Protein AF-A0A9P6XIC7-F1 (afdb_monomer)

Mean predicted aligned error: 10.9 Å

pLDDT: mean 80.86, std 18.89, range [39.62, 98.44]

Radius of gyration: 22.5 Å; Cα contacts (8 Å, |Δi|>4): 134; chains: 1; bounding box: 51×40×60 Å

Sequence (205 aa):
MSCIKRLPAALAFLSAALDQGLETLLAWLGTNGFNDQHSKEEKKAILFIRLVLTDFYANCMKPPLVNTVNERTPFVEYLIPVFKYYSAVYQDINFQWCEKGLKGNSCLKYFNLEEKGKKRLADGIGYVVADNTEHKNHWGFVYAREARIPRTWDTRFRWLKVFDLMLCTKDKLEEQQVLAKVLEKEENGWIEVPPGESIDDMLNS

Structure (mmCIF, N/CA/C/O backbone):
data_AF-A0A9P6XIC7-F1
#
_entry.id   AF-A0A9P6XIC7-F1
#
loop_
_atom_site.group_PDB
_atom_site.id
_atom_site.type_symbol
_atom_site.label_atom_id
_atom_site.label_alt_id
_atom_site.label_comp_id
_atom_site.label_asym_id
_atom_site.label_entity_id
_atom_site.label_seq_id
_atom_site.pdbx_PDB_ins_code
_atom_site.Cartn_x
_atom_site.Cartn_y
_atom_site.Cartn_z
_atom_site.occupancy
_atom_site.B_iso_or_equiv
_atom_site.auth_seq_id
_atom_site.auth_comp_id
_atom_site.auth_asym_id
_atom_site.auth_atom_id
_atom_site.pdbx_PDB_model_num
ATOM 1 N N . MET A 1 1 ? -8.427 -13.476 6.940 1.00 60.84 1 MET A N 1
ATOM 2 C CA . MET A 1 1 ? -9.175 -13.040 5.738 1.00 60.84 1 MET A CA 1
ATOM 3 C C . MET A 1 1 ? -8.281 -12.131 4.890 1.00 60.84 1 MET A C 1
ATOM 5 O O . MET A 1 1 ? -7.397 -11.501 5.462 1.00 60.84 1 MET A O 1
ATOM 9 N N . SER A 1 2 ? -8.423 -12.119 3.561 1.00 85.12 2 SER A N 1
ATOM 10 C CA . SER A 1 2 ? -7.700 -11.181 2.678 1.00 85.12 2 SER A CA 1
ATOM 11 C C . SER A 1 2 ? -8.553 -9.924 2.515 1.00 85.12 2 SER A C 1
ATOM 13 O O . SER A 1 2 ? -9.707 -10.022 2.104 1.00 85.12 2 SER A O 1
ATOM 15 N N . CYS A 1 3 ? -8.004 -8.778 2.902 1.00 92.50 3 CYS A N 1
ATOM 16 C CA . CYS A 1 3 ? -8.706 -7.503 2.998 1.00 92.50 3 CYS A CA 1
ATOM 17 C C . CYS A 1 3 ? -8.904 -6.860 1.622 1.00 92.50 3 CYS A C 1
ATOM 19 O O . CYS A 1 3 ? -9.970 -6.301 1.368 1.00 92.50 3 CYS A O 1
ATOM 21 N N . ILE A 1 4 ? -7.960 -7.052 0.688 1.00 93.69 4 ILE A N 1
ATOM 22 C CA . ILE A 1 4 ? -8.098 -6.558 -0.691 1.00 93.69 4 ILE A CA 1
ATOM 23 C C . ILE A 1 4 ? -9.248 -7.238 -1.445 1.00 93.69 4 ILE A C 1
ATOM 25 O O . ILE A 1 4 ? -9.861 -6.630 -2.310 1.00 93.69 4 ILE A O 1
ATOM 29 N N . LYS A 1 5 ? -9.612 -8.480 -1.091 1.00 94.31 5 LYS A N 1
ATOM 30 C CA . LYS A 1 5 ? -10.733 -9.194 -1.731 1.00 94.31 5 LYS A CA 1
ATOM 31 C C . LYS A 1 5 ? -12.103 -8.571 -1.459 1.00 94.31 5 LYS A C 1
ATOM 33 O O . LYS A 1 5 ? -13.034 -8.846 -2.206 1.00 94.31 5 LYS A O 1
ATOM 38 N N . ARG A 1 6 ? -12.240 -7.756 -0.410 1.00 94.88 6 ARG A N 1
ATOM 39 C CA . ARG A 1 6 ? -13.473 -6.989 -0.155 1.00 94.88 6 ARG A CA 1
ATOM 40 C C . ARG A 1 6 ? -13.568 -5.730 -1.019 1.00 94.88 6 ARG A C 1
ATOM 42 O O . ARG A 1 6 ? -14.620 -5.105 -1.039 1.00 94.88 6 ARG A O 1
ATOM 49 N N . LEU A 1 7 ? -12.482 -5.379 -1.708 1.00 96.31 7 LEU A N 1
ATOM 50 C CA . LEU A 1 7 ? -12.385 -4.275 -2.655 1.00 96.31 7 LEU A CA 1
ATOM 51 C C . LEU A 1 7 ? -12.166 -4.851 -4.067 1.00 96.31 7 LEU A C 1
ATOM 53 O O . LEU A 1 7 ? -11.045 -4.819 -4.587 1.00 96.31 7 LEU A O 1
ATOM 57 N N . PRO A 1 8 ? -13.192 -5.493 -4.664 1.00 96.19 8 PRO A N 1
ATOM 58 C CA . PRO A 1 8 ? -13.055 -6.184 -5.942 1.00 96.19 8 PRO A CA 1
ATOM 59 C C . PRO A 1 8 ? -12.572 -5.282 -7.081 1.00 96.19 8 PRO A C 1
ATOM 61 O O . PRO A 1 8 ? -11.834 -5.763 -7.941 1.00 96.19 8 PRO A O 1
ATOM 64 N N . ALA A 1 9 ? -12.931 -3.995 -7.096 1.00 96.88 9 ALA A N 1
ATOM 65 C CA . ALA A 1 9 ? -12.487 -3.098 -8.160 1.00 96.88 9 ALA A CA 1
ATOM 66 C C . ALA A 1 9 ? -10.997 -2.749 -8.017 1.00 96.88 9 ALA A C 1
ATOM 68 O O . ALA A 1 9 ? -10.256 -2.791 -9.000 1.00 96.88 9 ALA A O 1
ATOM 69 N N . ALA A 1 10 ? -10.528 -2.481 -6.797 1.00 97.56 10 ALA A N 1
ATOM 70 C CA . ALA A 1 10 ? -9.117 -2.260 -6.501 1.00 97.56 10 ALA A CA 1
ATOM 71 C C . ALA A 1 10 ? -8.269 -3.511 -6.756 1.00 97.56 10 ALA A C 1
ATOM 73 O O . ALA A 1 10 ? -7.172 -3.407 -7.308 1.00 97.56 10 ALA A O 1
ATOM 74 N N . LEU A 1 11 ? -8.780 -4.697 -6.408 1.00 97.75 11 LEU A N 1
ATOM 75 C CA . LEU A 1 11 ? -8.125 -5.965 -6.717 1.00 97.75 11 LEU A CA 1
ATOM 76 C C . LEU A 1 11 ? -8.007 -6.174 -8.231 1.00 97.75 11 LEU A C 1
ATOM 78 O O . LEU A 1 11 ? -6.919 -6.477 -8.715 1.00 97.75 11 LEU A O 1
ATOM 82 N N . ALA A 1 12 ? -9.095 -5.972 -8.978 1.00 97.44 12 ALA A N 1
ATOM 83 C CA . ALA A 1 12 ? -9.088 -6.095 -10.433 1.00 97.44 12 ALA A CA 1
ATOM 84 C C . ALA A 1 12 ? -8.116 -5.097 -11.081 1.00 97.44 12 ALA A C 1
ATOM 86 O O . ALA A 1 12 ? -7.340 -5.475 -11.957 1.00 97.44 12 ALA A O 1
ATOM 87 N N . PHE A 1 13 ? -8.105 -3.847 -10.607 1.00 98.12 13 PHE A N 1
ATOM 88 C CA . PHE A 1 13 ? -7.165 -2.825 -11.061 1.00 98.12 13 PHE A CA 1
ATOM 89 C C . PHE A 1 13 ? -5.709 -3.228 -10.801 1.00 98.12 13 PHE A C 1
ATOM 91 O O . PHE A 1 13 ? -4.884 -3.143 -11.707 1.00 98.12 13 PHE A O 1
ATOM 98 N N . LEU A 1 14 ? -5.392 -3.702 -9.591 1.00 98.38 14 LEU A N 1
ATOM 99 C CA . LEU A 1 14 ? -4.049 -4.161 -9.241 1.00 98.38 14 LEU A CA 1
ATOM 100 C C . LEU A 1 14 ? -3.608 -5.338 -10.108 1.00 98.38 14 LEU A C 1
ATOM 102 O O . LEU A 1 14 ? -2.505 -5.311 -10.644 1.00 98.38 14 LEU A O 1
ATOM 106 N N . SER A 1 15 ? -4.451 -6.361 -10.248 1.00 98.06 15 SER A N 1
ATOM 107 C CA . SER A 1 15 ? -4.152 -7.522 -11.086 1.00 98.06 15 SER A CA 1
ATOM 108 C C . SER A 1 15 ? -3.875 -7.101 -12.528 1.00 98.06 15 SER A C 1
ATOM 110 O O . SER A 1 15 ? -2.808 -7.408 -13.051 1.00 98.06 15 SER A O 1
ATOM 112 N N . ALA A 1 16 ? -4.762 -6.297 -13.121 1.00 98.12 16 ALA A N 1
ATOM 113 C CA . ALA A 1 16 ? -4.594 -5.819 -14.488 1.00 98.12 16 ALA A CA 1
ATOM 114 C C . ALA A 1 16 ? -3.331 -4.959 -14.670 1.00 98.12 16 ALA A C 1
ATOM 116 O O . ALA A 1 16 ? -2.664 -5.079 -15.697 1.00 98.12 16 ALA A O 1
ATOM 117 N N . ALA A 1 17 ? -2.966 -4.140 -13.675 1.00 98.19 17 ALA A N 1
ATOM 118 C CA . ALA A 1 17 ? -1.725 -3.365 -13.686 1.00 98.19 17 ALA A CA 1
ATOM 119 C C . ALA A 1 17 ? -0.484 -4.269 -13.658 1.00 98.19 17 ALA A C 1
ATOM 121 O O . ALA A 1 17 ? 0.470 -4.047 -14.400 1.00 98.19 17 ALA A O 1
ATOM 122 N N . LEU A 1 18 ? -0.485 -5.295 -12.803 1.00 98.00 18 LEU A N 1
ATOM 123 C CA . LEU A 1 18 ? 0.636 -6.226 -12.660 1.00 98.00 18 LEU A CA 1
ATOM 124 C C . LEU A 1 18 ? 0.781 -7.169 -13.862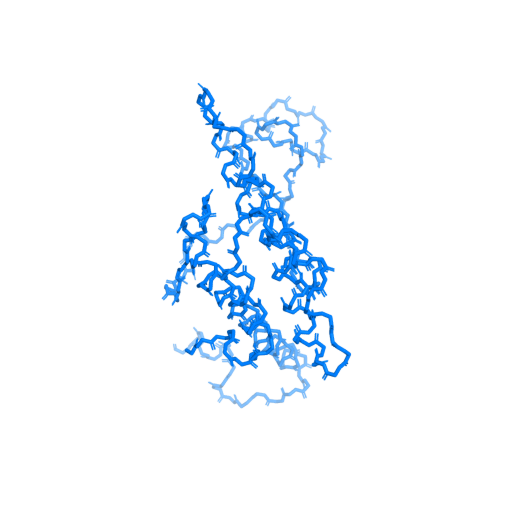 1.00 98.00 18 LEU A C 1
ATOM 126 O O . LEU A 1 18 ? 1.873 -7.689 -14.084 1.00 98.00 18 LEU A O 1
ATOM 130 N N . ASP A 1 19 ? -0.273 -7.364 -14.649 1.00 97.88 19 ASP A N 1
ATOM 131 C CA . ASP A 1 19 ? -0.225 -8.143 -15.890 1.00 97.88 19 ASP A CA 1
ATOM 132 C C . ASP A 1 19 ? 0.313 -7.349 -17.092 1.00 97.88 19 ASP A C 1
ATOM 134 O O . ASP A 1 19 ? 0.628 -7.942 -18.123 1.00 97.88 19 ASP A O 1
ATOM 138 N N . GLN A 1 20 ? 0.474 -6.025 -16.974 1.00 97.94 20 GLN A N 1
ATOM 139 C CA . GLN A 1 20 ? 1.090 -5.219 -18.032 1.00 97.94 20 GLN A CA 1
ATOM 140 C C . GLN A 1 20 ? 2.572 -5.570 -18.239 1.00 97.94 20 GLN A C 1
ATOM 142 O O . GLN A 1 20 ? 3.215 -6.201 -17.399 1.00 97.94 20 GLN A O 1
ATOM 147 N N . GLY A 1 21 ? 3.147 -5.116 -19.355 1.00 97.62 21 GLY A N 1
ATOM 148 C CA . GLY A 1 21 ? 4.600 -5.018 -19.509 1.00 97.62 21 GLY A CA 1
ATOM 149 C C . GLY A 1 21 ? 5.151 -3.789 -18.778 1.00 97.62 21 GLY A C 1
ATOM 150 O O . GLY A 1 21 ? 4.438 -2.793 -18.633 1.00 97.62 21 GLY A O 1
ATOM 151 N N . LEU A 1 22 ? 6.423 -3.833 -18.349 1.00 97.06 22 LEU A N 1
ATOM 152 C CA . LEU A 1 22 ? 7.070 -2.698 -17.672 1.00 97.06 22 LEU A CA 1
ATOM 153 C C . LEU A 1 22 ? 6.994 -1.429 -18.532 1.00 97.06 22 LEU A C 1
ATOM 155 O O . LEU A 1 22 ? 6.586 -0.387 -18.036 1.00 97.06 22 LEU A O 1
ATOM 159 N N . GLU A 1 23 ? 7.297 -1.541 -19.827 1.00 96.62 23 GLU A N 1
ATOM 160 C CA . GLU A 1 23 ? 7.319 -0.424 -20.785 1.00 96.62 23 GLU A CA 1
ATOM 161 C C . GLU A 1 23 ? 5.963 0.285 -20.925 1.00 96.62 23 GLU A C 1
ATOM 163 O O . GLU A 1 23 ? 5.896 1.498 -21.106 1.00 96.62 23 GLU A O 1
ATOM 168 N N . THR A 1 24 ? 4.867 -0.464 -20.804 1.00 97.19 24 THR A N 1
ATOM 169 C CA . THR A 1 24 ? 3.497 0.046 -20.965 1.00 97.19 24 THR A CA 1
ATOM 170 C C . THR A 1 24 ? 2.846 0.463 -19.650 1.00 97.19 24 THR A C 1
ATOM 172 O O . THR A 1 24 ? 1.819 1.143 -19.657 1.00 97.19 24 THR A O 1
ATOM 175 N N . LEU A 1 25 ? 3.420 0.057 -18.512 1.00 97.81 25 LEU A N 1
ATOM 176 C CA . LEU A 1 25 ? 2.787 0.174 -17.201 1.00 97.81 25 LEU A CA 1
ATOM 177 C C . LEU A 1 25 ? 2.417 1.614 -16.854 1.00 97.81 25 LEU A C 1
ATOM 179 O O . LEU A 1 25 ? 1.293 1.867 -16.427 1.00 97.81 25 LEU A O 1
ATOM 183 N N . LEU A 1 26 ? 3.347 2.558 -17.020 1.00 97.44 26 LEU A N 1
ATOM 184 C CA . LEU A 1 26 ? 3.123 3.941 -16.599 1.00 97.44 26 LEU A CA 1
ATOM 185 C C . LEU A 1 26 ? 1.946 4.577 -17.355 1.00 97.44 26 LEU A C 1
ATOM 187 O O . LEU A 1 26 ? 1.074 5.196 -16.743 1.00 97.44 26 LEU A O 1
ATOM 191 N N . ALA A 1 27 ? 1.890 4.375 -18.674 1.00 97.19 27 ALA A N 1
ATOM 192 C CA . ALA A 1 27 ? 0.788 4.854 -19.504 1.00 97.19 27 ALA A CA 1
ATOM 193 C C . ALA A 1 27 ? -0.542 4.186 -19.118 1.00 97.19 27 ALA A C 1
ATOM 195 O O . ALA A 1 27 ? -1.579 4.851 -19.027 1.00 97.19 27 ALA A O 1
ATOM 196 N N . TRP A 1 28 ? -0.509 2.882 -18.828 1.00 97.88 28 TRP A N 1
ATOM 197 C CA . TRP A 1 28 ? -1.684 2.132 -18.393 1.00 97.88 28 TRP A CA 1
ATOM 198 C C . TRP A 1 28 ? -2.228 2.649 -17.052 1.00 97.88 28 TRP A C 1
ATOM 200 O O . TRP A 1 28 ? -3.426 2.915 -16.933 1.00 97.88 28 TRP A O 1
ATOM 210 N N . LEU A 1 29 ? -1.357 2.879 -16.063 1.00 97.50 29 LEU A N 1
ATOM 211 C CA . LEU A 1 29 ? -1.728 3.413 -14.746 1.00 97.50 29 LEU A CA 1
ATOM 212 C C . LEU A 1 29 ? -2.408 4.784 -14.841 1.00 97.50 29 LEU A C 1
ATOM 214 O O . LEU A 1 29 ? -3.336 5.059 -14.077 1.00 97.50 29 LEU A O 1
ATOM 218 N N . GLY A 1 30 ? -1.956 5.632 -15.769 1.00 95.00 30 GLY A N 1
ATOM 219 C CA . GLY A 1 30 ? -2.503 6.972 -15.988 1.00 95.00 30 GLY A CA 1
ATOM 220 C C . GLY A 1 30 ? -3.882 6.999 -16.655 1.00 95.00 30 GLY A C 1
ATOM 221 O O . GLY A 1 30 ? -4.585 7.998 -16.536 1.00 95.00 30 GLY A O 1
ATOM 222 N N . THR A 1 31 ? -4.287 5.920 -17.327 1.00 94.94 31 THR A N 1
ATOM 223 C CA . THR A 1 31 ? -5.510 5.880 -18.152 1.00 94.94 31 THR A CA 1
ATOM 224 C C . THR A 1 31 ? -6.589 4.935 -17.620 1.00 94.94 31 THR A C 1
ATOM 226 O O . THR A 1 31 ? -7.756 5.088 -17.967 1.00 94.94 31 THR A O 1
ATOM 229 N N . ASN A 1 32 ? -6.238 3.992 -16.743 1.00 95.06 32 ASN A N 1
ATOM 230 C CA . ASN A 1 32 ? -7.154 2.971 -16.226 1.00 95.06 32 ASN A CA 1
ATOM 231 C C . ASN A 1 32 ? -7.518 3.210 -14.757 1.00 95.06 32 ASN A C 1
ATOM 233 O O . ASN A 1 32 ? -6.793 3.885 -14.033 1.00 95.06 32 ASN A O 1
ATOM 237 N N . GLY A 1 33 ? -8.624 2.621 -14.288 1.00 86.62 33 GLY A N 1
ATOM 238 C CA . GLY A 1 33 ? -9.035 2.624 -12.873 1.00 86.62 33 GLY A CA 1
ATOM 239 C C . GLY A 1 33 ? -9.850 3.840 -12.414 1.00 86.62 33 GLY A C 1
ATOM 240 O O . GLY A 1 33 ? -10.275 3.891 -11.263 1.00 86.62 33 GLY A O 1
ATOM 241 N N . PHE A 1 34 ? -10.095 4.822 -13.284 1.00 83.44 34 PHE A N 1
ATOM 242 C CA . PHE A 1 34 ? -11.025 5.918 -13.002 1.00 83.44 34 PHE A CA 1
ATOM 243 C C . PHE A 1 34 ? -12.447 5.503 -13.383 1.00 83.44 34 PHE A C 1
ATOM 245 O O . PHE A 1 34 ? -12.744 5.295 -14.555 1.00 83.44 34 PHE A O 1
ATOM 252 N N . ASN A 1 35 ? -13.315 5.355 -12.387 1.00 89.75 35 ASN A N 1
ATOM 253 C CA . ASN A 1 35 ? -14.718 5.020 -12.588 1.00 89.75 35 ASN A CA 1
ATOM 254 C C . ASN A 1 35 ? -15.547 5.652 -11.462 1.00 89.75 35 ASN A C 1
ATOM 256 O O . ASN A 1 35 ? -15.262 5.447 -10.278 1.00 89.75 35 ASN A O 1
ATOM 260 N N . ASP A 1 36 ? -16.566 6.428 -11.831 1.00 87.62 36 ASP A N 1
ATOM 261 C CA . ASP A 1 36 ? -17.358 7.189 -10.867 1.00 87.62 36 ASP A CA 1
ATOM 262 C C . ASP A 1 36 ? -18.367 6.356 -10.081 1.00 87.62 36 ASP A C 1
ATOM 264 O O . ASP A 1 36 ? -18.757 6.769 -8.987 1.00 87.62 36 ASP A O 1
ATOM 268 N N . GLN A 1 37 ? -18.716 5.173 -10.579 1.00 92.75 37 GLN A N 1
ATOM 269 C CA . GLN A 1 37 ? -19.618 4.228 -9.929 1.00 92.75 37 GLN A CA 1
ATOM 270 C C . GLN A 1 37 ? -18.938 3.438 -8.798 1.00 92.75 37 GLN A C 1
ATOM 272 O O . GLN A 1 37 ? -19.627 2.828 -7.983 1.00 92.75 37 GLN A O 1
ATOM 277 N N . HIS A 1 38 ? -17.604 3.448 -8.706 1.00 93.62 38 HIS A N 1
ATOM 278 C CA . HIS A 1 38 ? -16.889 2.815 -7.596 1.00 93.62 38 HIS A CA 1
ATOM 279 C C . HIS A 1 38 ? -17.197 3.492 -6.250 1.00 93.62 38 HIS A C 1
ATOM 281 O O . HIS A 1 38 ? -17.371 4.712 -6.164 1.00 93.62 38 HIS A O 1
ATOM 287 N N . SER A 1 39 ? -17.202 2.703 -5.170 1.00 95.94 39 SER A N 1
ATOM 288 C CA . SER A 1 39 ? -17.351 3.237 -3.812 1.00 95.94 39 SER A CA 1
ATOM 289 C C . SER A 1 39 ? -16.198 4.190 -3.461 1.00 95.94 39 SER A C 1
ATOM 291 O O . SER A 1 39 ? -15.122 4.154 -4.063 1.00 95.94 39 SER A O 1
ATOM 293 N N . LYS A 1 40 ? -16.395 5.050 -2.455 1.00 94.94 40 LYS A N 1
ATOM 294 C CA . LYS A 1 40 ? -15.336 5.956 -1.977 1.00 94.94 40 LYS A CA 1
ATOM 295 C C . LYS A 1 40 ? -14.077 5.191 -1.551 1.00 94.94 40 LYS A C 1
ATOM 297 O O . LYS A 1 40 ? -12.972 5.648 -1.831 1.00 94.94 40 LYS A O 1
ATOM 302 N N . GLU A 1 41 ? -14.256 4.039 -0.910 1.00 95.38 41 GLU A N 1
ATOM 303 C CA . GLU A 1 41 ? -13.151 3.196 -0.452 1.00 95.38 41 GLU A CA 1
ATOM 304 C C . GLU A 1 41 ? -12.412 2.541 -1.623 1.00 95.38 41 GLU A C 1
ATOM 306 O O . GLU A 1 41 ? -11.187 2.579 -1.679 1.00 95.38 41 GLU A O 1
ATOM 311 N N . GLU A 1 42 ? -13.142 2.055 -2.629 1.00 97.00 42 GLU A N 1
ATOM 312 C CA . GLU A 1 42 ? -12.554 1.527 -3.866 1.00 97.00 42 GLU A CA 1
ATOM 313 C C . GLU A 1 42 ? -11.738 2.593 -4.603 1.00 97.00 42 GLU A C 1
ATOM 315 O O . GLU A 1 42 ? -10.598 2.355 -5.001 1.00 97.00 42 GLU A O 1
ATOM 320 N N . LYS A 1 43 ? -12.283 3.810 -4.732 1.00 96.94 43 LYS A N 1
ATOM 321 C CA . LYS A 1 43 ? -11.575 4.943 -5.346 1.00 96.94 43 LYS A CA 1
ATOM 322 C C . LYS A 1 43 ? -10.281 5.271 -4.597 1.00 96.94 43 LYS A C 1
ATOM 324 O O . LYS A 1 43 ? -9.253 5.498 -5.238 1.00 96.94 43 LYS A O 1
ATOM 329 N N . LYS A 1 44 ? -10.309 5.268 -3.259 1.00 96.69 44 LYS A N 1
ATOM 330 C CA . LYS A 1 44 ? -9.113 5.463 -2.426 1.00 96.69 44 LYS A CA 1
ATOM 331 C C . LYS A 1 44 ? -8.100 4.338 -2.634 1.00 96.69 44 LYS A C 1
ATOM 333 O O . LYS A 1 44 ? -6.947 4.623 -2.945 1.00 96.69 44 LYS A O 1
ATOM 338 N N . ALA A 1 45 ? -8.514 3.079 -2.545 1.00 97.50 45 ALA A N 1
ATOM 339 C CA . ALA A 1 45 ? -7.617 1.943 -2.728 1.00 97.50 45 ALA A CA 1
ATOM 340 C C . ALA A 1 45 ? -6.969 1.927 -4.121 1.00 97.50 45 ALA A C 1
ATOM 342 O O . ALA A 1 45 ? -5.756 1.748 -4.224 1.00 97.50 45 ALA A O 1
ATOM 343 N N . ILE A 1 46 ? -7.730 2.208 -5.183 1.00 98.00 46 ILE A N 1
ATOM 344 C CA . ILE A 1 46 ? -7.200 2.338 -6.549 1.00 98.00 46 ILE A CA 1
ATOM 345 C C . ILE A 1 46 ? -6.178 3.476 -6.639 1.00 98.00 46 ILE A C 1
ATOM 347 O O . ILE A 1 46 ? -5.103 3.290 -7.212 1.00 98.00 46 ILE A O 1
ATOM 351 N N . LEU A 1 47 ? -6.473 4.645 -6.060 1.00 97.81 47 LEU A N 1
ATOM 352 C CA . LEU A 1 47 ? -5.543 5.775 -6.054 1.00 97.81 47 LEU A CA 1
ATOM 353 C C . LEU A 1 47 ? -4.248 5.434 -5.305 1.00 97.81 47 LEU A C 1
ATOM 355 O O . LEU A 1 47 ? -3.160 5.713 -5.806 1.00 97.81 47 LEU A O 1
ATOM 359 N N . PHE A 1 48 ? -4.357 4.790 -4.142 1.00 98.06 48 PHE A N 1
ATOM 360 C CA . PHE A 1 48 ? -3.210 4.327 -3.368 1.00 98.06 48 PHE A CA 1
ATOM 361 C C . PHE A 1 48 ? -2.340 3.356 -4.175 1.00 98.06 48 PHE A C 1
ATOM 363 O O . PHE A 1 48 ? -1.131 3.566 -4.294 1.00 98.06 48 PHE A O 1
ATOM 370 N N . ILE A 1 49 ? -2.960 2.346 -4.794 1.00 98.44 49 ILE A N 1
ATOM 371 C CA . ILE A 1 49 ? -2.274 1.373 -5.649 1.00 98.44 49 ILE A CA 1
ATOM 372 C C . ILE A 1 49 ? -1.561 2.076 -6.804 1.00 98.44 49 ILE A C 1
ATOM 374 O O . ILE A 1 49 ? -0.376 1.836 -7.031 1.00 98.44 49 ILE A O 1
ATOM 378 N N . ARG A 1 50 ? -2.248 2.988 -7.498 1.00 98.19 50 ARG A N 1
ATOM 379 C CA . ARG A 1 50 ? -1.689 3.733 -8.631 1.00 98.19 50 ARG A CA 1
ATOM 380 C C . ARG A 1 50 ? -0.442 4.518 -8.240 1.00 98.19 50 ARG A C 1
ATOM 382 O O . ARG A 1 50 ? 0.561 4.448 -8.948 1.00 98.19 50 ARG A O 1
ATOM 389 N N . LEU A 1 51 ? -0.497 5.262 -7.137 1.00 98.19 51 LEU A N 1
ATOM 390 C CA . LEU A 1 51 ? 0.622 6.094 -6.692 1.00 98.19 51 LEU A CA 1
ATOM 391 C C . LEU A 1 51 ? 1.843 5.243 -6.324 1.00 98.19 51 LEU A C 1
ATOM 393 O O . LEU A 1 51 ? 2.946 5.524 -6.787 1.00 98.19 51 LEU A O 1
ATOM 397 N N . VAL A 1 52 ? 1.639 4.156 -5.574 1.00 98.44 52 VAL A N 1
ATOM 398 C CA . VAL A 1 52 ? 2.721 3.228 -5.209 1.00 98.44 52 VAL A CA 1
ATOM 399 C C . VAL A 1 52 ? 3.321 2.554 -6.442 1.00 98.44 52 VAL A C 1
ATOM 401 O O . VAL A 1 52 ? 4.541 2.489 -6.565 1.00 98.44 52 VAL A O 1
ATOM 404 N N . LEU A 1 53 ? 2.492 2.081 -7.380 1.00 98.38 53 LEU A N 1
ATOM 405 C CA . LEU A 1 53 ? 2.991 1.438 -8.599 1.00 98.38 53 LEU A CA 1
ATOM 406 C C . LEU A 1 53 ? 3.697 2.419 -9.544 1.00 98.38 53 LEU A C 1
ATOM 408 O O . LEU A 1 53 ? 4.610 2.014 -10.258 1.00 98.38 53 LEU A O 1
ATOM 412 N N . THR A 1 54 ? 3.326 3.700 -9.521 1.00 97.75 54 THR A N 1
ATOM 413 C CA . THR A 1 54 ? 4.022 4.754 -10.275 1.00 97.75 54 THR A CA 1
ATOM 414 C C . THR A 1 54 ? 5.440 4.975 -9.742 1.00 97.75 54 THR A C 1
ATOM 416 O O . THR A 1 54 ? 6.388 5.072 -10.518 1.00 97.75 54 THR A O 1
ATOM 419 N N . ASP A 1 55 ? 5.614 5.005 -8.420 1.00 97.56 55 ASP A N 1
ATOM 420 C CA . ASP A 1 55 ? 6.944 5.121 -7.810 1.00 97.56 55 ASP A CA 1
ATOM 421 C C . ASP A 1 55 ? 7.768 3.838 -8.021 1.00 97.56 55 ASP A C 1
ATOM 423 O O . ASP A 1 55 ? 8.929 3.881 -8.430 1.00 97.56 55 ASP A O 1
ATOM 427 N N . PHE A 1 56 ? 7.131 2.671 -7.884 1.00 97.50 56 PHE A N 1
ATOM 428 C CA . PHE A 1 56 ? 7.743 1.383 -8.209 1.00 97.50 56 PHE A CA 1
ATOM 429 C C . PHE A 1 56 ? 8.227 1.301 -9.665 1.00 97.50 56 PHE A C 1
ATOM 431 O O . PHE A 1 56 ? 9.329 0.805 -9.901 1.00 97.50 56 PHE A O 1
ATOM 438 N N . TYR A 1 57 ? 7.449 1.812 -10.626 1.00 97.69 57 TYR A N 1
ATOM 439 C CA . TYR A 1 57 ? 7.870 1.934 -12.023 1.00 97.69 57 TYR A CA 1
ATOM 440 C C . TYR A 1 57 ? 9.168 2.735 -12.132 1.00 97.69 57 TYR A C 1
ATOM 442 O O . TYR A 1 57 ? 10.136 2.257 -12.720 1.00 97.69 57 TYR A O 1
ATOM 450 N N . ALA A 1 58 ? 9.222 3.918 -11.510 1.00 96.06 58 ALA A N 1
ATOM 451 C CA . ALA A 1 58 ? 10.412 4.762 -11.541 1.00 96.06 58 ALA A CA 1
ATOM 452 C C . ALA A 1 58 ? 11.638 4.041 -10.959 1.00 96.06 58 ALA A C 1
ATOM 454 O O . ALA A 1 58 ? 12.722 4.123 -11.533 1.00 96.06 58 ALA A O 1
ATOM 455 N N . ASN A 1 59 ? 11.468 3.278 -9.874 1.00 94.62 59 ASN A N 1
ATOM 456 C CA . ASN A 1 59 ? 12.545 2.472 -9.299 1.00 94.62 59 ASN A CA 1
ATOM 457 C C . ASN A 1 59 ? 13.002 1.333 -10.224 1.00 94.62 59 ASN A C 1
ATOM 459 O O . ASN A 1 59 ? 14.196 1.063 -10.294 1.00 94.62 59 ASN A O 1
ATOM 463 N N . CYS A 1 60 ? 12.092 0.705 -10.974 1.00 95.00 60 CYS A N 1
ATOM 464 C CA . CYS A 1 60 ? 12.443 -0.333 -11.951 1.00 95.00 60 CYS A CA 1
ATOM 465 C C . CYS A 1 60 ? 13.203 0.213 -13.170 1.00 95.00 60 CYS A C 1
ATOM 467 O O . CYS A 1 60 ? 13.943 -0.535 -13.800 1.00 95.00 60 CYS A O 1
ATOM 469 N N . MET A 1 61 ? 13.022 1.495 -13.501 1.00 94.75 61 MET A N 1
ATOM 470 C CA . MET A 1 61 ? 13.698 2.155 -14.625 1.00 94.75 61 MET A CA 1
ATOM 471 C C . MET A 1 61 ? 15.087 2.697 -14.269 1.00 94.75 61 MET A C 1
ATOM 473 O O . MET A 1 61 ? 15.818 3.142 -15.156 1.00 94.75 61 MET A O 1
ATOM 477 N N . LYS A 1 62 ? 15.457 2.708 -12.983 1.00 90.81 62 LYS A N 1
ATOM 478 C CA . LYS A 1 62 ? 16.767 3.202 -12.552 1.00 90.81 62 LYS A CA 1
ATOM 479 C C . LYS A 1 62 ? 17.888 2.336 -13.134 1.00 90.81 62 LYS A C 1
ATOM 481 O O . LYS A 1 62 ? 17.748 1.115 -13.212 1.00 90.81 62 LYS A O 1
ATOM 486 N N . PRO A 1 63 ? 19.028 2.947 -13.497 1.00 86.38 63 PRO A N 1
ATOM 487 C CA . PRO A 1 63 ? 20.196 2.178 -13.888 1.00 86.38 63 PRO A CA 1
ATOM 488 C C . PRO A 1 63 ? 20.677 1.304 -12.715 1.00 86.38 63 PRO A C 1
ATOM 490 O O . PRO A 1 63 ? 20.498 1.684 -11.552 1.00 86.38 63 PRO A O 1
ATOM 493 N N . PRO A 1 64 ? 21.326 0.159 -12.995 1.00 79.88 64 PRO A N 1
ATOM 494 C CA . PRO A 1 64 ? 21.944 -0.657 -11.961 1.00 79.88 64 PRO A CA 1
ATOM 495 C C . PRO A 1 64 ? 22.928 0.171 -11.132 1.00 79.88 64 PRO A C 1
ATOM 497 O O . PRO A 1 64 ? 23.723 0.945 -11.671 1.00 79.88 64 PRO A O 1
ATOM 500 N N . LEU A 1 65 ? 22.884 0.002 -9.813 1.00 76.94 65 LEU A N 1
ATOM 501 C CA . LEU A 1 65 ? 23.806 0.690 -8.918 1.00 76.94 65 LEU A CA 1
ATOM 502 C C . LEU A 1 65 ? 25.220 0.139 -9.124 1.00 76.94 65 LEU A C 1
ATOM 504 O O . LEU A 1 65 ? 25.452 -1.062 -9.020 1.00 76.94 65 LEU A O 1
ATOM 508 N N . VAL A 1 66 ? 26.159 1.039 -9.415 1.00 71.62 66 VAL A N 1
ATOM 509 C CA . VAL A 1 66 ? 27.571 0.705 -9.678 1.00 71.62 66 VAL A CA 1
ATOM 510 C C . VAL A 1 66 ? 28.400 0.647 -8.386 1.00 71.62 66 VAL A C 1
ATOM 512 O O . VAL A 1 66 ? 29.488 0.084 -8.372 1.00 71.62 66 VAL A O 1
ATOM 515 N N . ASN A 1 67 ? 27.874 1.209 -7.292 1.00 75.06 67 ASN A N 1
ATOM 516 C CA . ASN A 1 67 ? 28.559 1.384 -6.010 1.00 75.06 67 ASN A CA 1
ATOM 517 C C . ASN A 1 67 ? 27.759 0.781 -4.847 1.00 75.06 67 ASN A C 1
ATOM 519 O O . ASN A 1 67 ? 26.575 0.462 -4.978 1.00 75.06 67 ASN A O 1
ATOM 523 N N . THR A 1 68 ? 28.403 0.683 -3.681 1.00 71.00 68 THR A N 1
ATOM 524 C CA . THR A 1 68 ? 27.749 0.309 -2.424 1.00 71.00 68 THR A CA 1
ATOM 525 C C . THR A 1 68 ? 26.587 1.246 -2.115 1.00 71.00 68 THR A C 1
ATOM 527 O O . THR A 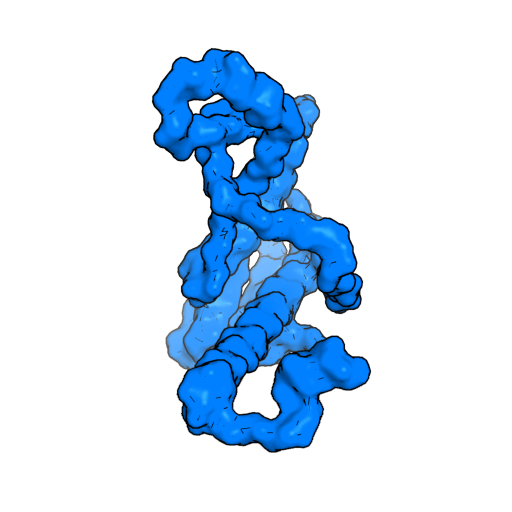1 68 ? 26.709 2.471 -2.095 1.00 71.00 68 THR A O 1
ATOM 530 N N . VAL A 1 69 ? 25.428 0.640 -1.888 1.00 73.62 69 VAL A N 1
ATOM 531 C CA . VAL A 1 69 ? 24.180 1.352 -1.640 1.00 73.62 69 VAL A CA 1
ATOM 532 C C . VAL A 1 69 ? 24.160 1.823 -0.190 1.00 73.62 69 VAL A C 1
ATOM 534 O O . VAL A 1 69 ? 24.435 1.034 0.715 1.00 73.62 69 VAL A O 1
ATOM 537 N N . ASN A 1 70 ? 23.825 3.094 0.043 1.00 85.88 70 ASN A N 1
ATOM 538 C CA . ASN A 1 70 ? 23.607 3.593 1.397 1.00 85.88 70 ASN A CA 1
ATOM 539 C C . ASN A 1 70 ? 22.495 2.770 2.074 1.00 85.88 70 ASN A C 1
ATOM 541 O O . ASN A 1 70 ? 21.483 2.449 1.450 1.00 85.88 70 ASN A O 1
ATOM 545 N N . GLU A 1 71 ? 22.660 2.457 3.360 1.00 83.38 71 GLU A N 1
ATOM 546 C CA . GLU A 1 71 ? 21.694 1.668 4.136 1.00 83.38 71 GLU A CA 1
ATOM 547 C C . GLU A 1 71 ? 20.266 2.237 4.098 1.00 83.38 71 GLU A C 1
ATOM 549 O O . GLU A 1 71 ? 19.301 1.484 4.212 1.00 83.38 71 GLU A O 1
ATOM 554 N N . ARG A 1 72 ? 20.122 3.556 3.895 1.00 84.75 72 ARG A N 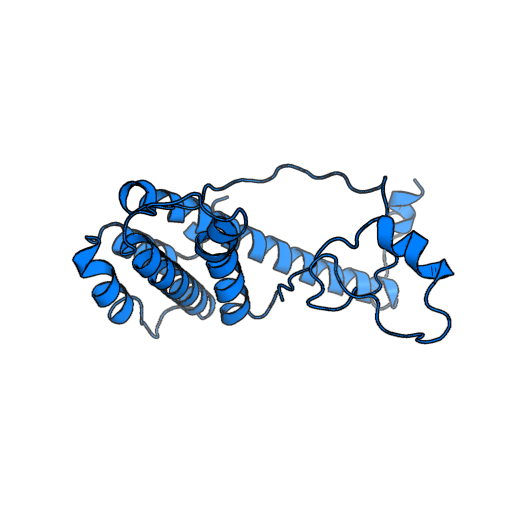1
ATOM 555 C CA . ARG A 1 72 ? 18.841 4.269 3.835 1.00 84.75 72 ARG A CA 1
ATOM 556 C C . ARG A 1 72 ? 18.152 4.145 2.473 1.00 84.75 72 ARG A C 1
ATOM 558 O O . ARG A 1 72 ? 16.931 4.272 2.408 1.00 84.75 72 ARG A O 1
ATOM 565 N N . THR A 1 73 ? 18.880 3.867 1.389 1.00 87.31 73 THR A N 1
ATOM 566 C CA . THR A 1 73 ? 18.314 3.828 0.028 1.00 87.31 73 THR A CA 1
ATOM 567 C C . THR A 1 73 ? 17.158 2.833 -0.105 1.00 87.31 73 THR A C 1
ATOM 569 O O . THR A 1 73 ? 16.113 3.237 -0.611 1.00 87.31 73 THR A O 1
ATOM 572 N N . PRO A 1 74 ? 17.231 1.585 0.408 1.00 87.12 74 PRO A N 1
ATOM 573 C CA . PRO A 1 74 ? 16.097 0.667 0.319 1.00 87.12 74 PRO A CA 1
ATOM 574 C C . PRO A 1 74 ? 14.844 1.166 1.054 1.00 87.12 74 PRO A C 1
ATOM 576 O O . PRO A 1 74 ? 13.726 0.844 0.652 1.00 87.12 74 PRO A O 1
ATOM 579 N N . PHE A 1 75 ? 15.007 1.952 2.121 1.00 89.38 75 PHE A N 1
ATOM 580 C CA . PHE A 1 75 ? 13.876 2.552 2.825 1.00 89.38 75 PHE A CA 1
ATOM 581 C C . PHE A 1 75 ? 13.241 3.651 1.980 1.00 89.38 75 PHE A C 1
ATOM 583 O O . PHE A 1 75 ? 12.028 3.641 1.788 1.00 89.38 75 PHE A O 1
ATOM 590 N N . VAL A 1 76 ? 14.058 4.558 1.441 1.00 89.88 76 VAL A N 1
ATOM 591 C CA . VAL A 1 76 ? 13.595 5.687 0.623 1.00 89.88 76 VAL A CA 1
ATOM 592 C C . VAL A 1 76 ? 12.918 5.220 -0.661 1.00 89.88 76 VAL A C 1
ATOM 594 O O . VAL A 1 76 ? 11.898 5.783 -1.038 1.00 89.88 76 VAL A O 1
ATOM 597 N N . GLU A 1 77 ? 13.457 4.192 -1.310 1.00 91.69 77 GLU A N 1
ATOM 598 C CA . GLU A 1 77 ? 12.955 3.728 -2.604 1.00 91.69 77 GLU A CA 1
ATOM 599 C C . GLU A 1 77 ? 11.761 2.783 -2.488 1.00 91.69 77 GLU A C 1
ATOM 601 O O . GLU A 1 77 ? 10.867 2.837 -3.319 1.00 91.69 77 GLU A O 1
ATOM 606 N N . TYR A 1 78 ? 11.717 1.904 -1.482 1.00 92.00 78 TYR A N 1
ATOM 607 C CA . TYR A 1 78 ? 10.716 0.829 -1.468 1.00 92.00 78 TYR A CA 1
ATOM 608 C C . TYR A 1 78 ? 9.739 0.921 -0.299 1.00 92.00 78 TYR A C 1
ATOM 610 O O . TYR A 1 78 ? 8.578 0.549 -0.449 1.00 92.00 78 TYR A O 1
ATOM 618 N N . LEU A 1 79 ? 10.180 1.400 0.868 1.00 93.00 79 LEU A N 1
ATOM 619 C CA . LEU A 1 79 ? 9.351 1.401 2.076 1.00 93.00 79 LEU A CA 1
ATOM 620 C C . LEU A 1 79 ? 8.552 2.700 2.229 1.00 93.00 79 LEU A C 1
ATOM 622 O O . LEU A 1 79 ? 7.332 2.669 2.380 1.00 93.00 79 LEU A O 1
ATOM 626 N N . ILE A 1 80 ? 9.238 3.842 2.180 1.00 93.38 80 ILE A N 1
ATOM 627 C CA . ILE A 1 80 ? 8.649 5.168 2.383 1.00 93.38 80 ILE A CA 1
ATOM 628 C C . ILE A 1 80 ? 7.516 5.452 1.390 1.00 93.38 80 ILE A C 1
ATOM 630 O O . ILE A 1 80 ? 6.484 5.942 1.848 1.00 93.38 80 ILE A O 1
ATOM 634 N N . PRO A 1 81 ? 7.616 5.132 0.083 1.00 96.06 81 PRO A N 1
ATOM 635 C CA . PRO A 1 81 ? 6.536 5.416 -0.860 1.00 96.06 81 PRO A CA 1
ATOM 636 C C . PRO A 1 81 ? 5.211 4.759 -0.462 1.00 96.06 81 PRO A C 1
ATOM 638 O O . PRO A 1 81 ? 4.167 5.405 -0.526 1.00 96.06 81 PRO A O 1
ATOM 641 N N . VAL A 1 82 ? 5.243 3.521 0.046 1.00 97.06 82 VAL A N 1
ATOM 642 C CA . VAL A 1 82 ? 4.039 2.809 0.508 1.00 97.06 82 VAL A CA 1
ATOM 643 C C . VAL A 1 82 ? 3.336 3.594 1.617 1.00 97.06 82 VAL A C 1
ATOM 645 O O . VAL A 1 82 ? 2.148 3.886 1.513 1.00 97.06 82 VAL A O 1
ATOM 648 N N . PHE A 1 83 ? 4.066 4.000 2.654 1.00 95.44 83 PHE A N 1
ATOM 649 C CA . PHE A 1 83 ? 3.485 4.731 3.783 1.00 95.44 83 PHE A CA 1
ATOM 650 C C . PHE A 1 83 ? 3.115 6.176 3.438 1.00 95.44 83 PHE A C 1
ATOM 652 O O . PHE A 1 83 ? 2.059 6.660 3.846 1.00 95.44 83 PHE A O 1
ATOM 659 N N . LYS A 1 84 ? 3.941 6.850 2.630 1.00 95.44 84 LYS A N 1
ATOM 660 C CA . LYS A 1 84 ? 3.689 8.204 2.126 1.00 95.44 84 LYS A CA 1
ATOM 661 C C . LYS A 1 84 ? 2.354 8.273 1.391 1.00 95.44 84 LYS A C 1
ATOM 663 O O . LYS A 1 84 ? 1.530 9.133 1.693 1.00 95.44 84 LYS A O 1
ATOM 668 N N . TYR A 1 85 ? 2.131 7.373 0.433 1.00 97.31 85 TYR A N 1
ATOM 669 C CA . TYR A 1 85 ? 0.903 7.385 -0.359 1.00 97.31 85 TYR A CA 1
ATOM 670 C C . TYR A 1 85 ? -0.297 6.855 0.414 1.00 97.31 85 TYR A C 1
ATOM 672 O O . TYR A 1 85 ? -1.393 7.377 0.224 1.00 97.31 85 TYR A O 1
ATOM 680 N N . TYR A 1 86 ? -0.103 5.897 1.324 1.00 96.88 86 TYR A N 1
ATOM 681 C CA . TYR A 1 86 ? -1.160 5.493 2.247 1.00 96.88 86 TYR A CA 1
ATOM 682 C C . TYR A 1 86 ? -1.666 6.702 3.048 1.00 96.88 86 TYR A C 1
ATOM 684 O O . TYR A 1 86 ? -2.856 7.008 3.010 1.00 96.88 86 TYR A O 1
ATOM 692 N N . SER A 1 87 ? -0.758 7.440 3.699 1.00 95.19 87 SER A N 1
ATOM 693 C CA . SER A 1 87 ? -1.099 8.620 4.504 1.00 95.19 87 SER A CA 1
ATOM 694 C C . SER A 1 87 ? -1.795 9.700 3.675 1.00 95.19 87 SER A C 1
ATOM 696 O O . SER A 1 87 ? -2.831 10.221 4.083 1.00 95.19 87 SER A O 1
ATOM 698 N N . ALA A 1 88 ? -1.293 9.979 2.467 1.00 95.94 88 ALA A N 1
ATOM 699 C CA . ALA A 1 88 ? -1.884 10.979 1.582 1.00 95.94 88 ALA A CA 1
ATOM 700 C C . ALA A 1 88 ? -3.317 10.631 1.136 1.00 95.94 88 ALA A C 1
ATOM 702 O O . ALA A 1 88 ? -4.147 11.526 0.989 1.00 95.94 88 ALA A O 1
ATOM 703 N N . VAL A 1 89 ? -3.610 9.346 0.911 1.00 96.75 89 VAL A N 1
ATOM 704 C CA . VAL A 1 89 ? -4.907 8.884 0.394 1.00 96.75 89 VAL A CA 1
ATOM 705 C C . VAL A 1 89 ? -5.932 8.665 1.505 1.00 96.75 89 VAL A C 1
ATOM 707 O O . VAL A 1 89 ? -7.097 9.060 1.377 1.00 96.75 89 VAL A O 1
ATOM 710 N N . TYR A 1 90 ? -5.527 8.004 2.589 1.00 95.62 90 TYR A N 1
ATOM 711 C CA . TYR A 1 90 ? -6.443 7.639 3.663 1.00 95.62 90 TYR A CA 1
ATOM 712 C C . TYR A 1 90 ? -6.595 8.735 4.706 1.00 95.62 90 TYR A C 1
ATOM 714 O O . TYR A 1 90 ? -7.720 8.933 5.166 1.00 95.62 90 TYR A O 1
ATOM 722 N N . GLN A 1 91 ? -5.530 9.500 4.966 1.00 93.44 91 GLN A N 1
ATOM 723 C CA . GLN A 1 91 ? -5.511 10.635 5.894 1.00 93.44 91 GLN A CA 1
ATOM 724 C C . GLN A 1 91 ? -5.901 10.254 7.335 1.00 93.44 91 GLN A C 1
ATOM 726 O O . GLN A 1 91 ? -6.394 11.089 8.086 1.00 93.44 91 GLN A O 1
ATOM 731 N N . ASP A 1 92 ? -5.687 8.992 7.713 1.00 89.00 92 ASP A N 1
ATOM 732 C CA . ASP A 1 92 ? -5.994 8.425 9.032 1.00 89.00 92 ASP A CA 1
ATOM 733 C C . ASP A 1 92 ? -4.737 8.147 9.877 1.00 89.00 92 ASP A C 1
ATOM 735 O O . ASP A 1 92 ? -4.811 8.155 11.104 1.00 89.00 92 ASP A O 1
ATOM 739 N N . ILE A 1 93 ? -3.578 7.960 9.238 1.00 85.38 93 ILE A N 1
ATOM 740 C CA . ILE A 1 93 ? -2.270 7.821 9.890 1.00 85.38 93 ILE A CA 1
ATOM 741 C C . ILE A 1 93 ? -1.304 8.874 9.346 1.00 85.38 93 ILE A C 1
ATOM 743 O O . ILE A 1 93 ? -1.174 9.055 8.131 1.00 85.38 93 ILE A O 1
ATOM 747 N N . ASN A 1 94 ? -0.567 9.522 10.249 1.00 79.31 94 ASN A N 1
ATOM 748 C CA . ASN A 1 94 ? 0.593 10.340 9.916 1.00 79.31 94 ASN A CA 1
ATOM 749 C C . ASN A 1 94 ? 1.880 9.567 10.238 1.00 79.31 94 ASN A C 1
ATOM 751 O O . ASN A 1 94 ? 2.017 9.023 11.332 1.00 79.31 94 ASN A O 1
ATOM 755 N N . PHE A 1 95 ? 2.823 9.534 9.297 1.00 80.94 95 PHE A N 1
ATOM 756 C CA . PHE A 1 95 ? 4.134 8.923 9.502 1.00 80.94 95 PHE A CA 1
ATOM 757 C C . PHE A 1 95 ? 5.183 10.018 9.634 1.00 80.94 95 PHE A C 1
ATOM 759 O O . PHE A 1 95 ? 5.371 10.825 8.724 1.00 80.94 95 PHE A O 1
ATOM 766 N N . GLN A 1 96 ? 5.895 10.016 10.754 1.00 74.44 96 GLN A N 1
ATOM 767 C CA . GLN A 1 96 ? 7.018 10.911 10.992 1.00 74.44 96 GLN A CA 1
ATOM 768 C C . GLN A 1 96 ? 8.297 10.096 11.120 1.00 74.44 96 GLN A C 1
ATOM 770 O O . GLN A 1 96 ? 8.307 9.009 11.696 1.00 74.44 96 GLN A O 1
ATOM 775 N N . TRP A 1 97 ? 9.383 10.618 10.554 1.00 71.00 97 TRP A N 1
ATOM 776 C CA . TRP A 1 97 ? 10.694 10.030 10.769 1.00 71.00 97 TRP A CA 1
ATOM 777 C C . TRP A 1 97 ? 11.121 10.293 12.213 1.00 71.00 97 TRP A C 1
ATOM 779 O O . TRP A 1 97 ? 11.293 11.445 12.613 1.00 71.00 97 TRP A O 1
ATOM 789 N N . CYS A 1 98 ? 11.304 9.225 12.984 1.00 64.31 98 CYS A N 1
ATOM 790 C CA . CYS A 1 98 ? 11.792 9.293 14.354 1.00 64.31 98 CYS A CA 1
ATOM 791 C C . CYS A 1 98 ? 13.163 8.617 14.410 1.00 64.31 98 CYS A C 1
ATOM 793 O O . CYS A 1 98 ? 13.265 7.402 14.250 1.00 64.31 98 CYS A O 1
ATOM 795 N N . GLU A 1 99 ? 14.227 9.388 14.634 1.00 57.03 99 GLU A N 1
ATOM 796 C CA . GLU A 1 99 ? 15.551 8.819 14.889 1.00 57.03 99 GLU A CA 1
ATOM 797 C C . GLU A 1 99 ? 15.736 8.609 16.396 1.00 57.03 99 GLU A C 1
ATOM 799 O O . GLU A 1 99 ? 15.413 9.475 17.216 1.00 57.03 99 GLU A O 1
ATOM 804 N N . LYS A 1 100 ? 16.265 7.445 16.783 1.00 54.84 100 LYS A N 1
ATOM 805 C CA . LYS A 1 100 ? 16.597 7.171 18.180 1.00 54.84 100 LYS A CA 1
ATOM 806 C C . LYS A 1 100 ? 17.727 8.104 18.613 1.00 54.84 100 LYS A C 1
ATOM 808 O O . LYS A 1 100 ? 18.813 8.072 18.040 1.00 54.84 100 LYS A O 1
ATOM 813 N N . GLY A 1 101 ? 17.497 8.899 19.657 1.00 54.00 101 GLY A N 1
ATOM 814 C CA . GLY A 1 101 ? 18.549 9.731 20.237 1.00 54.00 101 GLY A CA 1
ATOM 815 C C . GLY A 1 101 ? 19.764 8.889 20.650 1.00 54.00 101 GLY A C 1
ATOM 816 O O . GLY A 1 101 ? 19.616 7.804 21.222 1.00 54.00 101 GLY A O 1
ATOM 817 N N . LEU A 1 102 ? 20.976 9.382 20.382 1.00 55.41 102 LEU A N 1
ATOM 818 C CA . LEU A 1 102 ? 22.201 8.723 20.840 1.00 55.41 102 LEU A CA 1
ATOM 819 C C . LEU A 1 102 ? 22.195 8.634 22.367 1.00 55.41 102 LEU A C 1
ATOM 821 O O . LEU A 1 102 ? 21.930 9.629 23.042 1.00 55.41 102 LEU A O 1
ATOM 825 N N . LYS A 1 103 ? 22.593 7.484 22.929 1.00 56.81 103 LYS A N 1
ATOM 826 C CA . LYS A 1 103 ? 22.872 7.386 24.375 1.00 56.81 103 LYS A CA 1
ATOM 827 C C . LYS A 1 103 ? 23.874 8.464 24.820 1.00 56.81 103 LYS A C 1
ATOM 829 O O . LYS A 1 103 ? 23.721 9.009 25.900 1.00 56.81 103 LYS A O 1
ATOM 834 N N . GLY A 1 104 ? 24.821 8.854 23.960 1.00 54.19 104 GLY A N 1
ATOM 835 C CA . GLY A 1 104 ? 25.763 9.955 24.210 1.00 54.19 104 GLY A CA 1
ATOM 836 C C . GLY A 1 104 ? 25.116 11.331 24.439 1.00 54.19 104 GLY A C 1
ATOM 837 O O . GLY A 1 104 ? 25.715 12.180 25.095 1.00 54.19 104 GLY A O 1
ATOM 838 N N . ASN A 1 105 ? 23.863 11.546 24.018 1.00 53.50 105 ASN A N 1
ATOM 839 C CA . ASN A 1 105 ? 23.136 12.786 24.308 1.00 53.50 105 ASN A CA 1
ATOM 840 C C . ASN A 1 105 ? 22.815 12.951 25.806 1.00 53.50 105 ASN A C 1
ATOM 842 O O . ASN A 1 105 ? 22.502 14.062 26.236 1.00 53.50 105 ASN A O 1
ATOM 846 N N . SER A 1 106 ? 22.915 11.898 26.631 1.00 53.28 106 SER A N 1
ATOM 847 C CA . SER A 1 106 ? 22.874 12.054 28.091 1.00 53.28 106 SER A CA 1
ATOM 848 C C . SER A 1 106 ? 24.151 12.682 28.654 1.00 53.28 106 SER A C 1
ATOM 850 O O . SER A 1 106 ? 24.068 13.366 29.668 1.00 53.28 106 SER A O 1
ATOM 852 N N . CYS A 1 107 ? 25.306 12.501 28.000 1.00 51.84 107 CYS A N 1
ATOM 853 C CA . CYS A 1 107 ? 26.580 13.112 28.402 1.00 51.84 107 CYS A CA 1
ATOM 854 C C . CYS A 1 107 ? 26.674 14.592 28.000 1.00 51.84 107 CYS A C 1
ATOM 856 O O . CYS A 1 107 ? 27.307 15.372 28.705 1.00 51.84 107 CYS A O 1
ATOM 858 N N . LEU A 1 108 ? 25.969 15.015 26.943 1.00 50.19 108 LEU A N 1
ATOM 859 C CA . LEU A 1 108 ? 25.860 16.433 26.563 1.00 50.19 108 LEU A CA 1
ATOM 860 C C . LEU A 1 108 ? 25.104 17.291 27.597 1.00 50.19 108 LEU A C 1
ATOM 862 O O . LEU A 1 108 ? 25.217 18.515 27.558 1.00 50.19 108 LEU A O 1
ATOM 866 N N . LYS A 1 109 ? 24.392 16.674 28.560 1.00 48.00 109 LYS A N 1
ATOM 867 C CA . LYS A 1 109 ? 23.802 17.384 29.713 1.00 48.00 109 LYS A CA 1
ATOM 868 C C . LYS A 1 109 ? 24.839 18.170 30.523 1.00 48.00 109 LYS A C 1
ATOM 870 O O . LYS A 1 109 ? 24.463 19.136 31.172 1.00 48.00 109 LYS A O 1
ATOM 875 N N . TYR A 1 110 ? 26.104 17.751 30.499 1.00 46.75 110 TYR A N 1
ATOM 876 C CA . TYR A 1 110 ? 27.166 18.3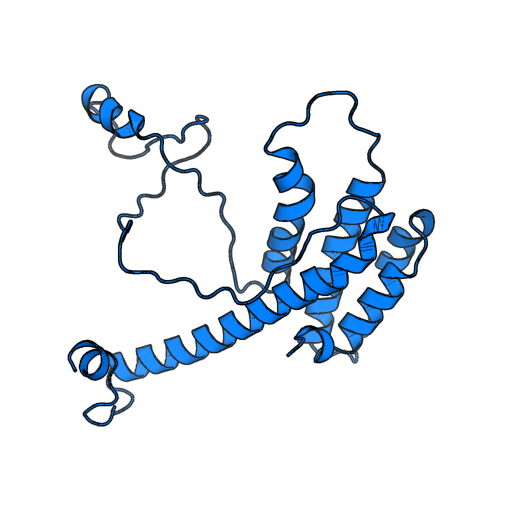70 31.293 1.00 46.75 110 TYR A CA 1
ATOM 877 C C . TYR A 1 110 ? 27.882 19.525 30.581 1.00 46.75 110 TYR A C 1
ATOM 879 O O . TYR A 1 110 ? 28.561 20.295 31.248 1.00 46.75 110 TYR A O 1
ATOM 887 N N . PHE A 1 111 ? 27.722 19.668 29.258 1.00 47.91 111 PHE A N 1
ATOM 888 C CA . PHE A 1 111 ? 28.475 20.651 28.465 1.00 47.91 111 PHE A CA 1
ATOM 889 C C . PHE A 1 111 ? 27.624 21.786 27.881 1.00 47.91 111 PHE A C 1
ATOM 891 O O . PHE A 1 111 ? 28.179 22.830 27.561 1.00 47.91 111 PHE A O 1
ATOM 898 N N . ASN A 1 112 ? 26.296 21.634 27.799 1.00 45.16 112 ASN A N 1
ATOM 899 C CA . ASN A 1 112 ? 25.386 22.695 27.350 1.00 45.16 112 ASN A CA 1
ATOM 900 C C . ASN A 1 112 ? 24.535 23.226 28.515 1.00 45.16 112 ASN A C 1
ATOM 902 O O . ASN A 1 112 ? 23.341 22.944 28.618 1.00 45.16 112 ASN A O 1
ATOM 906 N N . LEU A 1 113 ? 25.172 24.004 29.390 1.00 48.34 113 LEU A N 1
ATOM 907 C CA . LEU A 1 113 ? 24.513 25.073 30.143 1.00 48.34 113 LEU A CA 1
ATOM 908 C C . LEU A 1 113 ? 24.335 26.200 29.108 1.00 48.34 113 LEU A C 1
ATOM 910 O O . LEU A 1 113 ? 25.312 26.834 28.751 1.00 48.34 113 LEU A O 1
ATOM 914 N N . GLU A 1 114 ? 23.241 26.320 28.358 1.00 44.69 114 GLU A N 1
ATOM 915 C CA . GLU A 1 114 ? 22.202 27.310 28.684 1.00 44.69 114 GLU A CA 1
ATOM 916 C C . GLU A 1 114 ? 20.953 27.216 27.775 1.00 44.69 114 GLU A C 1
ATOM 918 O O . GLU A 1 114 ? 19.966 27.902 28.022 1.00 44.69 114 GLU A O 1
ATOM 923 N N . GLU A 1 115 ? 20.896 26.337 26.768 1.00 45.88 115 GLU A N 1
ATOM 924 C CA . GLU A 1 115 ? 19.720 26.253 25.885 1.00 45.88 115 GLU A CA 1
ATOM 925 C C . GLU A 1 115 ? 18.758 25.128 26.296 1.00 45.88 115 GLU A C 1
ATOM 927 O O . GLU A 1 115 ? 18.764 24.009 25.770 1.00 45.88 115 GLU A O 1
ATOM 932 N N . LYS A 1 116 ? 17.861 25.445 27.237 1.00 48.00 116 LYS A N 1
ATOM 933 C CA . LYS A 1 116 ? 16.620 24.685 27.442 1.00 48.00 116 LYS A CA 1
ATOM 934 C C . LYS A 1 116 ? 15.770 24.766 26.170 1.00 48.00 116 LYS A C 1
ATOM 936 O O . LYS A 1 116 ? 14.958 25.673 26.027 1.00 48.00 116 LYS A O 1
ATOM 941 N N . GLY A 1 117 ? 15.902 23.806 25.257 1.00 49.47 117 GLY A N 1
ATOM 942 C CA . GLY A 1 117 ? 14.849 23.647 24.255 1.00 49.47 117 GLY A CA 1
ATOM 943 C C . GLY A 1 117 ? 15.028 22.606 23.168 1.00 49.47 117 GLY A C 1
ATOM 944 O O . GLY A 1 117 ? 14.026 22.056 22.727 1.00 49.47 117 GLY A O 1
ATOM 945 N N . LYS A 1 118 ? 16.240 22.317 22.686 1.00 47.12 118 LYS A N 1
ATOM 946 C CA . LYS A 1 118 ? 16.362 21.575 21.418 1.00 47.12 118 LYS A CA 1
ATOM 947 C C . LYS A 1 118 ? 17.556 20.624 21.405 1.00 47.12 118 LYS A C 1
ATOM 949 O O . LYS A 1 118 ? 18.665 20.995 21.036 1.00 47.12 118 LYS A O 1
ATOM 954 N N . LYS A 1 119 ? 17.319 19.362 21.781 1.00 53.88 119 LYS A N 1
ATOM 955 C CA . LYS A 1 119 ? 18.295 18.278 21.587 1.00 53.88 119 LYS A CA 1
ATOM 956 C C . LYS A 1 119 ? 18.307 17.896 20.107 1.00 53.88 119 LYS A C 1
ATOM 958 O O . LYS A 1 119 ? 17.275 17.479 19.586 1.00 53.88 119 LYS A O 1
ATOM 963 N N . ARG A 1 120 ? 19.451 18.068 19.442 1.00 49.66 120 ARG A N 1
ATOM 964 C CA . ARG A 1 120 ? 19.640 17.661 18.043 1.00 49.66 120 ARG A CA 1
ATOM 965 C C . ARG A 1 120 ? 19.783 16.139 17.932 1.00 49.66 120 ARG A C 1
ATOM 967 O O . ARG A 1 120 ? 20.239 15.484 18.875 1.00 49.66 120 ARG A O 1
ATOM 974 N N . LEU A 1 121 ? 19.343 15.600 16.798 1.00 54.88 121 LEU A N 1
ATOM 975 C CA . LEU A 1 121 ? 19.445 14.180 16.456 1.00 54.88 121 LEU A CA 1
ATOM 976 C C . LEU A 1 121 ? 20.900 13.752 16.173 1.00 54.88 121 LEU A C 1
ATOM 978 O O . LEU A 1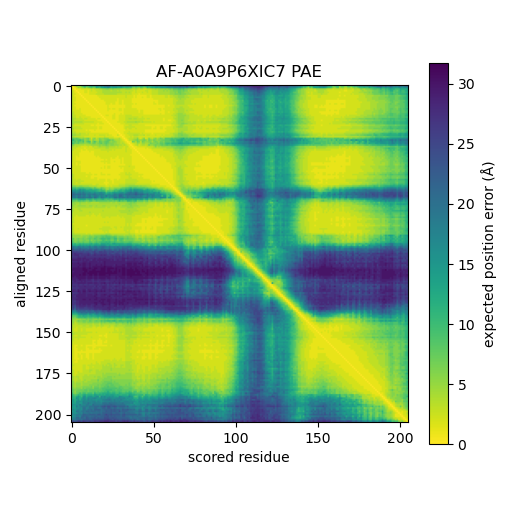 121 ? 21.802 14.592 16.142 1.00 54.88 121 LEU A O 1
ATOM 982 N N . ALA A 1 122 ? 21.133 12.440 16.048 1.00 50.34 122 ALA A N 1
ATOM 983 C CA . ALA A 1 122 ? 22.467 11.838 15.924 1.00 50.34 122 ALA A CA 1
ATOM 984 C C . ALA A 1 122 ? 23.198 12.304 14.660 1.00 50.34 122 ALA A C 1
ATOM 986 O O . ALA A 1 122 ? 24.412 12.493 14.664 1.00 50.34 122 ALA A O 1
ATOM 987 N N . ASP A 1 123 ? 22.426 12.509 13.598 1.00 52.94 123 ASP A N 1
ATOM 988 C CA . ASP A 1 123 ? 22.880 13.014 12.309 1.00 52.94 123 ASP A CA 1
ATOM 989 C C . ASP A 1 123 ? 22.882 14.554 12.219 1.00 52.94 123 ASP A C 1
ATOM 991 O O . ASP A 1 123 ? 23.231 15.122 11.185 1.00 52.94 123 ASP A O 1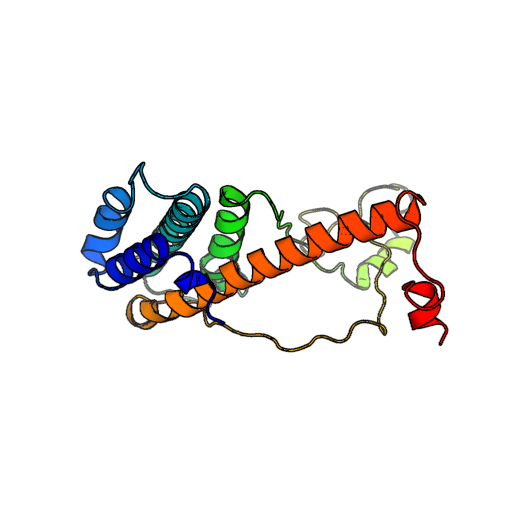
ATOM 995 N N . GLY A 1 124 ? 22.519 15.247 13.306 1.00 46.69 124 GLY A N 1
ATOM 996 C CA . GLY A 1 124 ? 22.463 16.706 13.382 1.00 46.69 124 GLY A CA 1
ATOM 997 C C . GLY A 1 124 ? 21.264 17.343 12.670 1.00 46.69 124 GLY A C 1
ATOM 998 O O . GLY A 1 124 ? 21.125 18.569 12.735 1.00 46.69 124 GLY A O 1
ATOM 999 N N . ILE A 1 125 ? 20.386 16.551 12.041 1.00 49.00 125 ILE A N 1
ATOM 1000 C CA . ILE A 1 125 ? 19.218 17.021 11.293 1.00 49.00 125 ILE A CA 1
ATOM 1001 C C . ILE A 1 125 ? 17.953 16.653 12.065 1.00 49.00 125 ILE A C 1
ATOM 1003 O O . ILE A 1 125 ? 17.513 15.515 12.068 1.00 49.00 125 ILE A O 1
ATOM 1007 N N . GLY A 1 126 ? 17.324 17.648 12.690 1.00 45.62 126 GLY A N 1
ATOM 1008 C CA . GLY A 1 126 ? 16.057 17.493 13.407 1.00 45.62 126 GLY A CA 1
ATOM 1009 C C . GLY A 1 126 ? 16.200 17.552 14.926 1.00 45.62 126 GLY A C 1
ATOM 1010 O O . GLY A 1 126 ? 17.294 17.704 15.479 1.00 45.62 126 GLY A O 1
ATOM 1011 N N . TYR A 1 127 ? 15.058 17.483 15.607 1.00 48.78 127 TYR A N 1
ATOM 1012 C CA . TYR A 1 127 ? 14.957 17.636 17.055 1.00 48.78 127 TYR A CA 1
ATOM 1013 C C . TYR A 1 127 ? 14.336 16.392 17.679 1.00 48.78 127 TYR A C 1
ATOM 1015 O O . TYR A 1 127 ? 13.391 15.826 17.134 1.00 48.78 127 TYR A O 1
ATOM 1023 N N . VAL A 1 128 ? 14.850 15.989 18.842 1.00 47.00 128 VAL A N 1
ATOM 1024 C CA . VAL A 1 128 ? 14.208 14.961 19.665 1.00 47.00 128 VAL A CA 1
ATOM 1025 C C . VAL A 1 128 ? 12.862 15.512 20.134 1.00 47.00 128 VAL A C 1
ATOM 1027 O O . VAL A 1 128 ? 12.830 16.447 20.938 1.00 47.00 128 VAL A O 1
ATOM 1030 N N . VAL A 1 129 ? 11.762 14.931 19.654 1.00 45.06 129 VAL A N 1
ATOM 1031 C CA . VAL A 1 129 ? 10.464 15.065 20.322 1.00 45.06 129 VAL A CA 1
ATOM 1032 C C . VAL A 1 129 ? 10.597 14.311 21.639 1.00 45.06 129 VAL A C 1
ATOM 1034 O O . VAL A 1 129 ? 10.967 13.137 21.659 1.00 45.06 129 VAL A O 1
ATOM 1037 N N . ALA A 1 130 ? 10.431 15.018 22.751 1.00 40.97 130 ALA A N 1
ATOM 1038 C CA . ALA A 1 130 ? 10.534 14.420 24.069 1.00 40.97 130 ALA A CA 1
ATOM 1039 C C . ALA A 1 1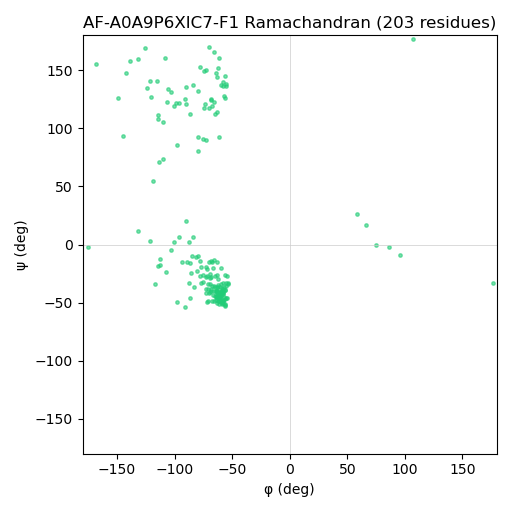30 ? 9.300 13.547 24.321 1.00 40.97 130 ALA A C 1
ATOM 1041 O O . ALA A 1 130 ? 8.316 14.043 24.852 1.00 40.97 130 ALA A O 1
ATOM 1042 N N . ASP A 1 131 ? 9.365 12.267 23.961 1.00 43.16 131 ASP A N 1
ATOM 1043 C CA . ASP A 1 131 ? 8.447 11.269 24.505 1.00 43.16 131 ASP A CA 1
ATOM 1044 C C . ASP A 1 131 ? 9.111 10.545 25.678 1.00 43.16 131 ASP A C 1
ATOM 1046 O O . ASP A 1 131 ? 10.195 9.969 25.567 1.00 43.16 131 ASP A O 1
ATOM 1050 N N . ASN A 1 132 ? 8.455 10.624 26.835 1.00 39.75 132 ASN A N 1
ATOM 1051 C CA . ASN A 1 132 ? 8.900 10.068 28.115 1.00 39.75 132 ASN A CA 1
ATOM 1052 C C . ASN A 1 132 ? 8.403 8.626 28.350 1.00 39.75 132 ASN A C 1
ATOM 1054 O O . ASN A 1 132 ? 8.385 8.163 29.486 1.00 39.75 132 ASN A O 1
ATOM 1058 N N . THR A 1 133 ? 8.010 7.889 27.313 1.00 41.25 133 THR A N 1
ATOM 1059 C CA . THR A 1 133 ? 7.283 6.615 27.454 1.00 41.25 133 THR A CA 1
ATOM 1060 C C . THR A 1 133 ? 8.035 5.419 26.853 1.00 41.25 133 THR A C 1
ATOM 1062 O O . THR A 1 133 ? 7.496 4.647 26.068 1.00 41.25 133 THR A O 1
ATOM 1065 N N . GLU A 1 134 ? 9.291 5.181 27.259 1.00 39.62 134 GLU A N 1
ATOM 1066 C CA . GLU A 1 134 ? 9.914 3.852 27.078 1.00 39.6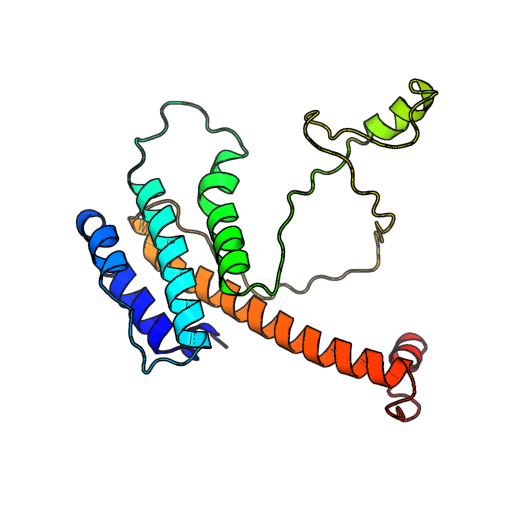2 134 GLU A CA 1
ATOM 1067 C C . GLU A 1 134 ? 9.422 2.885 28.181 1.00 39.62 134 GLU A C 1
ATOM 1069 O O . GLU A 1 134 ? 10.123 2.627 29.163 1.00 39.62 134 GLU A O 1
ATOM 1074 N N . HIS A 1 135 ? 8.225 2.310 28.025 1.00 43.47 135 HIS A N 1
ATOM 1075 C CA . HIS A 1 135 ? 7.763 1.199 28.872 1.00 43.47 135 HIS A CA 1
ATOM 1076 C C . HIS A 1 135 ? 8.379 -0.122 28.390 1.00 43.47 135 HIS A C 1
ATOM 1078 O O . HIS A 1 135 ? 7.851 -0.793 27.507 1.00 43.47 135 HIS A O 1
ATOM 1084 N N . LYS A 1 136 ? 9.528 -0.493 28.966 1.00 47.88 136 LYS A N 1
ATOM 1085 C CA . LYS A 1 136 ? 10.376 -1.597 28.477 1.00 47.88 136 LYS A CA 1
ATOM 1086 C C . LYS A 1 136 ? 9.808 -3.014 28.625 1.00 47.88 136 LYS A C 1
ATOM 1088 O O . LYS A 1 136 ? 10.333 -3.902 27.967 1.00 47.88 136 LYS A O 1
ATOM 1093 N N . ASN A 1 137 ? 8.754 -3.231 29.418 1.00 43.78 137 ASN A N 1
ATOM 1094 C CA . ASN A 1 137 ? 8.377 -4.583 29.864 1.00 43.78 137 ASN A CA 1
ATOM 1095 C C . ASN A 1 137 ? 6.887 -4.962 29.716 1.00 43.78 137 ASN A C 1
ATOM 1097 O O . ASN A 1 137 ? 6.492 -5.985 30.262 1.00 43.78 137 ASN A O 1
ATOM 1101 N N . HIS A 1 138 ? 6.056 -4.192 29.003 1.00 48.34 138 HIS A N 1
ATOM 1102 C CA . HIS A 1 138 ? 4.592 -4.411 29.015 1.00 48.34 138 HIS A CA 1
ATOM 1103 C C . HIS A 1 138 ? 3.949 -4.702 27.652 1.00 48.34 138 HIS A C 1
ATOM 1105 O O . HIS A 1 138 ? 2.736 -4.863 27.576 1.00 48.34 138 HIS A O 1
ATOM 1111 N N . TRP A 1 139 ? 4.730 -4.804 26.575 1.00 47.25 139 TRP A N 1
ATOM 1112 C CA . TRP A 1 139 ? 4.181 -4.980 25.229 1.00 47.25 139 TRP A CA 1
ATOM 1113 C C . TRP A 1 139 ? 4.567 -6.342 24.654 1.00 47.25 139 TRP A C 1
ATOM 1115 O O . TRP A 1 139 ? 5.719 -6.575 24.288 1.00 47.25 139 TRP A O 1
ATOM 1125 N N . GLY A 1 140 ? 3.589 -7.243 24.567 1.00 50.22 140 GLY A N 1
ATOM 1126 C CA . GLY A 1 140 ? 3.673 -8.431 23.723 1.00 50.22 140 GLY A CA 1
ATOM 1127 C C . GLY A 1 140 ? 3.265 -8.077 22.294 1.00 50.22 140 GLY A C 1
ATOM 1128 O O . GLY A 1 140 ? 2.295 -7.353 22.088 1.00 50.22 140 GLY A O 1
ATOM 1129 N N . PHE A 1 141 ? 3.988 -8.580 21.296 1.00 57.66 141 PHE A N 1
ATOM 1130 C CA . PHE A 1 141 ? 3.557 -8.502 19.901 1.00 57.66 141 PHE A CA 1
ATOM 1131 C C . PHE A 1 141 ? 3.070 -9.876 19.450 1.00 57.66 141 PHE A C 1
ATOM 1133 O O . PHE A 1 141 ? 3.725 -10.891 19.679 1.00 57.66 141 PHE A O 1
ATOM 1140 N N . VAL A 1 142 ? 1.921 -9.908 18.781 1.00 67.69 142 VAL A N 1
ATOM 1141 C CA . VAL A 1 142 ? 1.440 -11.110 18.100 1.00 67.69 142 VAL A CA 1
ATOM 1142 C C . VAL A 1 142 ? 1.786 -10.965 16.629 1.00 67.69 142 VAL A C 1
ATOM 1144 O O . VAL A 1 142 ? 1.377 -10.004 15.974 1.00 67.69 142 VAL A O 1
ATOM 1147 N N . TYR A 1 143 ? 2.555 -11.912 16.097 1.00 73.75 143 TYR A N 1
ATOM 1148 C CA . TYR A 1 143 ? 2.804 -11.959 14.663 1.00 73.75 143 TYR A CA 1
ATOM 1149 C C . TYR A 1 143 ? 1.482 -12.209 13.933 1.00 73.75 143 TYR A C 1
ATOM 1151 O O . TYR A 1 143 ? 0.882 -13.275 14.064 1.00 73.75 143 TYR A O 1
ATOM 1159 N N . ALA A 1 144 ? 1.028 -11.223 13.163 1.00 76.00 144 ALA A N 1
ATOM 1160 C CA . ALA A 1 144 ? -0.206 -11.336 12.396 1.00 76.00 144 ALA A CA 1
ATOM 1161 C C . ALA A 1 144 ? 0.064 -11.717 10.936 1.00 76.00 144 ALA A C 1
ATOM 1163 O O . ALA A 1 144 ? -0.579 -12.616 10.389 1.00 76.00 144 ALA A O 1
ATOM 1164 N N . ARG A 1 145 ? 0.982 -11.001 10.274 1.00 82.62 145 ARG A N 1
ATOM 1165 C CA . ARG A 1 145 ? 1.249 -11.154 8.841 1.00 82.62 145 ARG A CA 1
ATOM 1166 C C . ARG A 1 145 ? 2.527 -10.433 8.419 1.00 82.62 145 ARG A C 1
ATOM 1168 O O . ARG A 1 145 ? 2.885 -9.414 8.999 1.00 82.62 145 ARG A O 1
ATOM 1175 N N . GLU A 1 146 ? 3.133 -10.903 7.332 1.00 90.38 146 GLU A N 1
ATOM 1176 C CA . GLU A 1 146 ? 4.217 -10.212 6.634 1.00 90.38 146 GLU A CA 1
ATOM 1177 C C . GLU A 1 146 ? 3.987 -10.139 5.118 1.00 90.38 146 GLU A C 1
ATOM 1179 O O . GLU A 1 146 ? 3.260 -10.944 4.526 1.00 90.38 146 GLU A O 1
ATOM 1184 N N . ALA A 1 147 ? 4.670 -9.195 4.475 1.00 94.06 147 ALA A N 1
ATOM 1185 C CA . ALA A 1 147 ? 4.779 -9.111 3.028 1.00 94.06 147 ALA A CA 1
ATOM 1186 C C . ALA A 1 147 ? 6.193 -8.665 2.634 1.00 94.06 147 ALA A C 1
ATOM 1188 O O . ALA A 1 147 ? 6.838 -7.894 3.341 1.00 94.06 147 ALA A O 1
ATOM 1189 N N . ARG A 1 148 ? 6.677 -9.140 1.482 1.00 94.81 148 ARG A N 1
ATOM 1190 C CA . ARG A 1 148 ? 7.962 -8.712 0.909 1.00 94.81 148 ARG A CA 1
ATOM 1191 C C . ARG A 1 148 ? 7.712 -7.694 -0.192 1.00 94.81 148 ARG A C 1
ATOM 1193 O O . ARG A 1 148 ? 7.096 -8.044 -1.198 1.00 94.81 148 ARG A O 1
ATOM 1200 N N . ILE A 1 149 ? 8.232 -6.482 -0.018 1.00 95.56 149 ILE A N 1
ATOM 1201 C CA . ILE A 1 149 ? 8.112 -5.414 -1.013 1.00 95.56 149 ILE A CA 1
ATOM 1202 C C . ILE A 1 149 ? 8.941 -5.775 -2.261 1.00 95.56 149 ILE A C 1
ATOM 1204 O O . ILE A 1 149 ? 10.135 -6.073 -2.123 1.00 95.56 149 ILE A O 1
ATOM 1208 N N . PRO A 1 150 ? 8.333 -5.802 -3.464 1.00 95.81 150 PRO A N 1
ATOM 1209 C CA . PRO A 1 150 ? 9.058 -5.963 -4.721 1.00 95.81 150 PRO A CA 1
ATOM 1210 C C . PRO A 1 150 ? 10.106 -4.873 -4.919 1.00 95.81 150 PRO A C 1
ATOM 1212 O O . PRO A 1 150 ? 9.828 -3.696 -4.708 1.00 95.81 150 PRO A O 1
ATOM 1215 N N . ARG A 1 151 ? 11.296 -5.266 -5.377 1.00 92.69 151 ARG A N 1
ATOM 1216 C CA . ARG A 1 151 ? 12.374 -4.326 -5.741 1.00 92.69 151 ARG A CA 1
ATOM 1217 C C . ARG A 1 151 ? 12.676 -4.310 -7.235 1.00 92.69 151 ARG A C 1
ATOM 1219 O O . ARG A 1 151 ? 13.388 -3.441 -7.708 1.00 92.69 151 ARG A O 1
ATOM 1226 N N . THR A 1 152 ? 12.148 -5.286 -7.965 1.00 93.94 152 THR A N 1
ATOM 1227 C CA . THR A 1 152 ? 12.348 -5.453 -9.404 1.00 93.94 152 THR A CA 1
ATOM 1228 C C . THR A 1 152 ? 11.038 -5.855 -10.056 1.00 93.94 152 THR A C 1
ATOM 1230 O O . THR A 1 152 ? 10.167 -6.446 -9.402 1.00 93.94 152 THR A O 1
ATOM 1233 N N . TRP A 1 153 ? 10.929 -5.605 -11.358 1.00 96.31 153 TRP A N 1
ATOM 1234 C CA . TRP A 1 153 ? 9.746 -5.950 -12.139 1.00 96.31 153 TRP A CA 1
ATOM 1235 C C . TRP A 1 153 ? 9.392 -7.446 -12.092 1.00 96.31 153 TRP A C 1
ATOM 1237 O O . TRP A 1 153 ? 8.220 -7.810 -11.981 1.00 96.31 153 TRP A O 1
ATOM 1247 N N . ASP A 1 154 ? 10.388 -8.331 -12.061 1.00 96.69 154 ASP A N 1
ATOM 1248 C CA . ASP A 1 154 ? 10.166 -9.785 -11.986 1.00 96.69 154 ASP A CA 1
ATOM 1249 C C . ASP A 1 154 ? 9.469 -10.218 -10.692 1.00 96.69 154 ASP A C 1
ATOM 1251 O O . ASP A 1 154 ? 8.762 -11.223 -10.645 1.00 96.69 154 ASP A O 1
ATOM 1255 N N . THR A 1 155 ? 9.627 -9.437 -9.622 1.00 96.69 155 THR A N 1
ATOM 1256 C CA . THR A 1 155 ? 9.026 -9.732 -8.315 1.00 96.69 155 THR A CA 1
ATOM 1257 C C . THR A 1 155 ? 7.706 -9.000 -8.070 1.00 96.69 155 THR A C 1
ATOM 1259 O O . THR A 1 155 ? 7.148 -9.111 -6.974 1.00 96.69 155 THR A O 1
ATOM 1262 N N . ARG A 1 156 ? 7.168 -8.293 -9.077 1.00 97.75 156 ARG A N 1
ATOM 1263 C CA . ARG A 1 156 ? 5.997 -7.403 -8.964 1.00 97.75 156 ARG A CA 1
ATOM 1264 C C . ARG A 1 156 ? 4.754 -8.053 -8.365 1.00 97.75 156 ARG A C 1
ATOM 1266 O O . ARG A 1 156 ? 4.046 -7.407 -7.604 1.00 97.75 156 ARG A O 1
ATOM 1273 N N . PHE A 1 157 ? 4.509 -9.341 -8.608 1.00 97.75 157 PHE A N 1
ATOM 1274 C CA . PHE A 1 157 ? 3.315 -10.025 -8.095 1.00 97.75 157 PHE A CA 1
ATOM 1275 C C . PHE A 1 157 ? 3.247 -10.090 -6.560 1.00 97.75 157 PHE A C 1
ATOM 1277 O O . PHE A 1 157 ? 2.177 -10.318 -5.996 1.00 97.75 157 PHE A O 1
ATOM 1284 N N . ARG A 1 158 ? 4.356 -9.824 -5.848 1.00 97.69 158 ARG A N 1
ATOM 1285 C CA . ARG A 1 158 ? 4.321 -9.704 -4.380 1.00 97.69 158 ARG A CA 1
ATOM 1286 C C . ARG A 1 158 ? 3.597 -8.436 -3.910 1.00 97.69 158 ARG A C 1
ATOM 1288 O O . ARG A 1 158 ? 3.187 -8.406 -2.751 1.00 97.69 158 ARG A O 1
ATOM 1295 N N . TRP A 1 159 ? 3.354 -7.452 -4.788 1.00 98.00 159 TRP A N 1
ATOM 1296 C CA . TRP A 1 159 ? 2.521 -6.281 -4.486 1.00 98.00 159 TRP A CA 1
ATOM 1297 C C . TRP A 1 159 ? 1.128 -6.669 -3.996 1.00 98.00 159 TRP A C 1
ATOM 1299 O O . TRP A 1 159 ? 0.620 -6.018 -3.089 1.00 98.00 159 TRP A O 1
ATOM 1309 N N . LEU A 1 160 ? 0.558 -7.776 -4.487 1.00 97.12 160 LEU A N 1
ATOM 1310 C CA . LEU A 1 160 ? -0.725 -8.285 -3.997 1.00 97.12 160 LEU A CA 1
ATOM 1311 C C . LEU A 1 160 ? -0.720 -8.487 -2.476 1.00 97.12 160 LEU A C 1
ATOM 1313 O O . LEU A 1 160 ? -1.635 -8.040 -1.792 1.00 97.12 160 LEU A O 1
ATOM 1317 N N . LYS A 1 161 ? 0.336 -9.103 -1.929 1.00 96.38 161 LYS A N 1
ATOM 1318 C CA . LYS A 1 161 ? 0.463 -9.318 -0.479 1.00 96.38 161 LYS A CA 1
ATOM 1319 C C . LYS A 1 161 ? 0.734 -8.021 0.282 1.00 96.38 161 LYS A C 1
ATOM 1321 O O . LYS A 1 161 ? 0.273 -7.892 1.410 1.00 96.38 161 LYS A O 1
ATOM 1326 N N . VAL A 1 162 ? 1.473 -7.081 -0.310 1.00 97.31 162 VAL A N 1
ATOM 1327 C CA . VAL A 1 162 ? 1.777 -5.785 0.321 1.00 97.31 162 VAL A CA 1
ATOM 1328 C C . VAL A 1 162 ? 0.513 -4.940 0.454 1.00 97.31 162 VAL A C 1
ATOM 1330 O O . VAL A 1 162 ? 0.220 -4.465 1.547 1.00 97.31 162 VAL A O 1
ATOM 1333 N N . PHE A 1 163 ? -0.272 -4.798 -0.616 1.00 97.81 163 PHE A N 1
ATOM 1334 C CA . PHE A 1 163 ? -1.531 -4.054 -0.552 1.00 97.81 163 PHE A CA 1
ATOM 1335 C C . PHE A 1 163 ? -2.551 -4.738 0.354 1.00 97.81 163 PHE A C 1
ATOM 1337 O O . PHE A 1 163 ? -3.196 -4.062 1.149 1.00 97.81 163 PHE A O 1
ATOM 1344 N N . ASP A 1 164 ? -2.649 -6.069 0.309 1.00 96.25 164 ASP A N 1
ATOM 1345 C CA . ASP A 1 164 ? -3.511 -6.814 1.229 1.00 96.25 164 ASP A CA 1
ATOM 1346 C C . ASP A 1 164 ? -3.118 -6.585 2.697 1.00 96.25 164 ASP A C 1
ATOM 1348 O O . ASP A 1 164 ? -3.991 -6.387 3.535 1.00 96.25 164 ASP A O 1
ATOM 1352 N N . LEU A 1 165 ? -1.815 -6.555 3.010 1.00 95.19 165 LEU A N 1
ATOM 1353 C CA . LEU A 1 165 ? -1.314 -6.227 4.347 1.00 95.19 165 LEU A CA 1
ATOM 1354 C C . LEU A 1 165 ? -1.710 -4.805 4.765 1.00 95.19 165 LEU A C 1
ATOM 1356 O O . LEU A 1 165 ? -2.280 -4.641 5.838 1.00 95.19 165 LEU A O 1
ATOM 1360 N N . MET A 1 166 ? -1.453 -3.801 3.923 1.00 95.38 166 MET A N 1
ATOM 1361 C CA . MET A 1 166 ? -1.763 -2.399 4.238 1.00 95.38 166 MET A CA 1
ATOM 1362 C C . MET A 1 166 ? -3.262 -2.168 4.452 1.00 95.38 166 MET A C 1
ATOM 1364 O O . MET A 1 166 ? -3.649 -1.473 5.387 1.00 95.38 166 MET A O 1
ATOM 1368 N N . LEU A 1 167 ? -4.109 -2.789 3.628 1.00 95.06 167 LEU A N 1
ATOM 1369 C CA . LEU A 1 167 ? -5.564 -2.704 3.772 1.00 95.06 167 LEU A CA 1
ATOM 1370 C C . LEU A 1 167 ? -6.059 -3.443 5.023 1.00 95.06 167 LEU A C 1
ATOM 1372 O O . LEU A 1 167 ? -6.984 -2.979 5.674 1.00 95.06 167 LEU A O 1
ATOM 1376 N N . CYS A 1 168 ? -5.425 -4.550 5.419 1.00 93.50 168 CYS A N 1
ATOM 1377 C CA . CYS A 1 168 ? -5.748 -5.184 6.698 1.00 93.50 168 CYS A CA 1
ATOM 1378 C C . CYS A 1 168 ? -5.321 -4.339 7.903 1.00 93.50 168 CYS A C 1
ATOM 1380 O O . CYS A 1 168 ? -6.039 -4.296 8.899 1.00 93.50 168 CYS A O 1
ATOM 1382 N N . THR A 1 169 ? -4.170 -3.664 7.830 1.00 90.69 169 THR A N 1
ATOM 1383 C CA . THR A 1 169 ? -3.744 -2.715 8.870 1.00 90.69 169 THR A CA 1
ATOM 1384 C C . THR A 1 169 ? -4.761 -1.589 9.019 1.00 90.69 169 THR A C 1
ATOM 1386 O O . THR A 1 169 ? -5.090 -1.210 10.140 1.00 90.69 169 THR A O 1
ATOM 1389 N N . LYS A 1 170 ? -5.307 -1.106 7.898 1.00 92.19 170 LYS A N 1
ATOM 1390 C CA . LYS A 1 170 ? -6.367 -0.103 7.894 1.00 92.19 170 LYS A CA 1
ATOM 1391 C C . LYS A 1 170 ? -7.618 -0.567 8.642 1.00 92.19 170 LYS A C 1
ATOM 1393 O O . LYS A 1 170 ? -8.079 0.163 9.511 1.00 92.19 170 LYS A O 1
ATOM 1398 N N . ASP A 1 171 ? -8.143 -1.761 8.363 1.00 91.25 171 ASP A N 1
ATOM 1399 C CA . ASP A 1 171 ? -9.327 -2.243 9.094 1.00 91.25 171 ASP A CA 1
ATOM 1400 C C . ASP A 1 171 ? -9.074 -2.309 10.595 1.00 91.25 171 ASP A C 1
ATOM 1402 O O . ASP A 1 171 ? -9.932 -1.964 11.398 1.00 91.25 171 ASP A O 1
ATOM 1406 N N . LYS A 1 172 ? -7.879 -2.772 10.977 1.00 88.19 172 LYS A N 1
ATOM 1407 C CA . LYS A 1 172 ? -7.510 -2.896 12.384 1.00 88.19 172 LYS A CA 1
ATOM 1408 C C . LYS A 1 172 ? -7.435 -1.533 13.054 1.00 88.19 172 LYS A C 1
ATOM 1410 O O . LYS A 1 172 ? -7.861 -1.412 14.197 1.00 88.19 172 LYS A O 1
ATOM 1415 N N . LEU A 1 173 ? -6.968 -0.513 12.339 1.00 89.31 173 LEU A N 1
ATOM 1416 C CA . LEU A 1 173 ? -7.033 0.862 12.815 1.00 89.31 173 LEU A CA 1
ATOM 1417 C C . LEU A 1 173 ? -8.484 1.330 12.987 1.00 89.31 173 LEU A C 1
ATOM 1419 O O . LEU A 1 173 ? -8.800 1.943 13.999 1.00 89.31 173 LEU A O 1
ATOM 1423 N N . GLU A 1 174 ? -9.371 1.042 12.034 1.00 89.88 174 GLU A N 1
ATOM 1424 C CA . GLU A 1 174 ? -10.785 1.422 12.140 1.00 89.88 174 GLU A CA 1
ATOM 1425 C C . GLU A 1 174 ? -11.475 0.731 13.323 1.00 89.88 174 GLU A C 1
ATOM 1427 O O . GLU A 1 174 ? -12.164 1.391 14.100 1.00 89.88 174 GLU A O 1
ATOM 1432 N N . GLU A 1 175 ? -11.234 -0.570 13.518 1.00 88.50 175 GLU A N 1
ATOM 1433 C CA . GLU A 1 175 ? -11.693 -1.322 14.693 1.00 88.50 175 GLU A CA 1
ATOM 1434 C C . GLU A 1 175 ? -11.190 -0.674 15.995 1.00 88.50 175 GLU A C 1
ATOM 1436 O O . GLU A 1 175 ? -11.970 -0.444 16.920 1.00 88.50 175 GLU A O 1
ATOM 1441 N N . GLN A 1 176 ? -9.902 -0.317 16.052 1.00 83.88 176 GLN A N 1
ATOM 1442 C CA . GLN A 1 176 ? -9.304 0.357 17.208 1.00 83.88 176 GLN A CA 1
ATOM 1443 C C . GLN A 1 176 ? -9.913 1.740 17.461 1.00 83.88 176 GLN A C 1
ATOM 1445 O O . GLN A 1 176 ? -10.162 2.091 18.609 1.00 83.88 176 GLN A O 1
ATOM 1450 N N . GLN A 1 177 ? -10.190 2.522 16.417 1.00 87.19 177 GLN A N 1
ATOM 1451 C CA . GLN A 1 177 ? -10.819 3.839 16.545 1.00 87.19 177 GLN A CA 1
ATOM 1452 C C . GLN A 1 177 ? -12.265 3.744 17.039 1.00 87.19 177 GLN A C 1
ATOM 1454 O O . GLN A 1 177 ? -12.718 4.616 17.782 1.00 87.19 177 GLN A O 1
ATOM 1459 N N . VAL A 1 178 ? -13.004 2.709 16.627 1.00 87.00 178 VAL A N 1
ATOM 1460 C CA . VAL A 1 178 ? -14.350 2.443 17.150 1.00 87.00 178 VAL A CA 1
ATOM 1461 C C . VAL A 1 178 ? -14.274 2.087 18.631 1.00 87.00 178 VAL A C 1
ATOM 1463 O O . VAL A 1 178 ? -14.992 2.696 19.421 1.00 87.00 178 VAL A O 1
ATOM 1466 N N . LEU A 1 179 ? -13.379 1.172 19.012 1.00 83.00 179 LEU A N 1
ATOM 1467 C CA . LEU A 1 179 ? -13.189 0.782 20.409 1.00 83.00 179 LEU A CA 1
ATOM 1468 C C . LEU A 1 179 ? -12.768 1.973 21.279 1.00 83.00 179 LEU A C 1
ATOM 1470 O O . LEU A 1 179 ? -13.363 2.195 22.326 1.00 83.00 179 LEU A O 1
ATOM 1474 N N . ALA A 1 180 ? -11.812 2.785 20.825 1.00 84.19 180 ALA A N 1
ATOM 1475 C CA . ALA A 1 180 ? -11.353 3.965 21.556 1.00 84.19 180 ALA A CA 1
ATOM 1476 C C . ALA A 1 180 ? -12.498 4.941 21.877 1.00 84.19 180 ALA A C 1
ATOM 1478 O O . ALA A 1 180 ? -12.568 5.456 22.986 1.00 84.19 180 ALA A O 1
ATOM 1479 N N . LYS A 1 181 ? -13.441 5.145 20.947 1.00 85.38 181 LYS A N 1
ATOM 1480 C CA . LYS A 1 181 ? -14.631 5.983 21.185 1.00 85.38 181 LYS A CA 1
ATOM 1481 C C . LYS A 1 181 ? -15.615 5.373 22.180 1.00 85.38 181 LYS A C 1
ATOM 1483 O O . LYS A 1 181 ? -16.385 6.108 22.791 1.00 85.38 181 LYS A O 1
ATOM 1488 N N . VAL A 1 182 ? -15.676 4.046 22.270 1.00 84.25 182 VAL A N 1
ATOM 1489 C CA . VAL A 1 182 ? -16.502 3.362 23.274 1.00 84.25 182 VAL A CA 1
ATOM 1490 C C . VAL A 1 182 ? -15.867 3.544 24.646 1.00 84.25 182 VAL A C 1
ATOM 1492 O O . VAL A 1 182 ? -16.536 4.047 25.540 1.00 84.25 182 VAL A O 1
ATOM 1495 N N . LEU A 1 183 ? -14.566 3.275 24.763 1.00 80.94 183 LEU A N 1
ATOM 1496 C CA . LEU A 1 183 ? -13.811 3.465 26.003 1.00 80.94 183 LEU A CA 1
ATOM 1497 C C . LEU A 1 18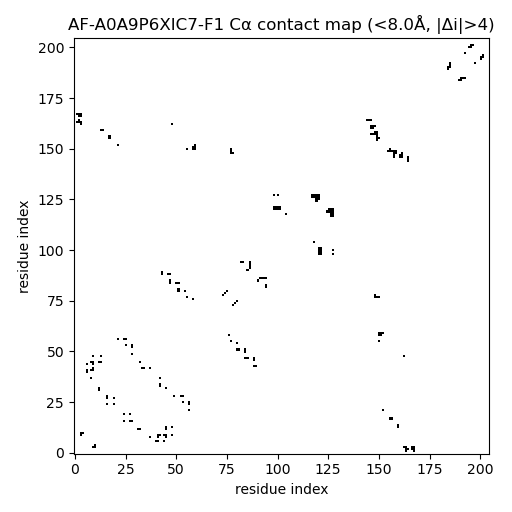3 ? -13.880 4.913 26.504 1.00 80.94 183 LEU A C 1
ATOM 1499 O O . LEU A 1 183 ? -14.108 5.144 27.683 1.00 80.94 183 LEU A O 1
ATOM 1503 N N . GLU A 1 184 ? -13.783 5.897 25.607 1.00 84.56 184 GLU A N 1
ATOM 1504 C CA . GLU A 1 184 ? -13.948 7.313 25.961 1.00 84.56 184 GLU A CA 1
ATOM 1505 C C . GLU A 1 184 ? -15.345 7.604 26.542 1.00 84.56 184 GLU A C 1
ATOM 1507 O O . GLU A 1 184 ? -15.489 8.402 27.467 1.00 84.56 184 GLU A O 1
ATOM 1512 N N . LYS A 1 185 ? -16.402 6.958 26.037 1.00 84.62 185 LYS A N 1
ATOM 1513 C CA . LYS A 1 185 ? -17.760 7.125 26.582 1.00 84.62 185 LYS A CA 1
ATOM 1514 C C . LYS A 1 185 ? -17.921 6.469 27.949 1.00 84.62 185 LYS A C 1
ATOM 1516 O O . LYS A 1 185 ? -18.616 7.030 28.792 1.00 84.62 185 LYS A O 1
ATOM 1521 N N . GLU A 1 186 ? -17.318 5.305 28.150 1.00 84.31 186 GLU A N 1
ATOM 1522 C CA . GLU A 1 186 ? -17.309 4.601 29.436 1.00 84.31 186 GLU A CA 1
ATOM 1523 C C . GLU A 1 186 ? -16.561 5.416 30.496 1.00 84.31 186 GLU A C 1
ATOM 1525 O O . GLU A 1 186 ? -17.105 5.671 31.568 1.00 84.31 186 GLU A O 1
ATOM 1530 N N . GLU A 1 187 ? -15.369 5.923 30.164 1.00 82.44 187 GLU A N 1
ATOM 1531 C CA . GLU A 1 187 ? -14.556 6.767 31.051 1.00 82.44 187 GLU A CA 1
ATOM 1532 C C . GLU A 1 187 ? -15.309 8.029 31.498 1.00 82.44 187 GLU A C 1
ATOM 1534 O O . GLU A 1 187 ? -15.239 8.432 32.657 1.00 82.44 187 GLU A O 1
ATOM 1539 N N . ASN A 1 188 ? -16.086 8.633 30.596 1.00 86.81 188 ASN A N 1
ATOM 1540 C CA . ASN A 1 188 ? -16.889 9.816 30.900 1.00 86.81 188 ASN A CA 1
ATOM 1541 C C . ASN A 1 188 ? -18.254 9.497 31.549 1.00 86.81 188 ASN A C 1
ATOM 1543 O O . ASN A 1 188 ? -19.072 10.403 31.714 1.00 86.81 188 ASN A O 1
ATOM 1547 N N . GLY A 1 189 ? -18.536 8.232 31.889 1.00 84.31 189 GLY A N 1
ATOM 1548 C CA . GLY A 1 189 ? -19.799 7.809 32.505 1.00 84.31 189 GLY A CA 1
ATOM 1549 C C . GLY A 1 189 ? -21.023 7.957 31.594 1.00 84.31 189 GLY A C 1
ATOM 1550 O O . GLY A 1 189 ? -22.157 7.961 32.069 1.00 84.31 189 GLY A O 1
ATOM 1551 N N . TRP A 1 190 ? -20.814 8.104 30.281 1.00 84.56 190 TRP A N 1
ATOM 1552 C CA . TRP A 1 190 ? -21.891 8.177 29.290 1.00 84.56 190 TRP A CA 1
ATOM 1553 C C . TRP A 1 190 ? -22.518 6.801 29.025 1.00 84.56 190 TRP A C 1
ATOM 1555 O O . TRP A 1 190 ? -23.674 6.707 28.611 1.00 84.56 190 TRP A O 1
ATOM 1565 N N . ILE A 1 191 ? -21.746 5.733 29.231 1.00 85.50 191 ILE A N 1
ATOM 1566 C CA . ILE A 1 191 ? -22.190 4.339 29.169 1.00 85.50 191 ILE A CA 1
ATOM 1567 C C . ILE A 1 191 ? -21.914 3.716 30.538 1.00 85.50 191 ILE A C 1
ATOM 1569 O O . ILE A 1 191 ? -20.787 3.785 31.022 1.00 85.50 191 ILE A O 1
ATOM 1573 N N . GLU A 1 192 ? -22.932 3.113 31.155 1.00 82.38 192 GLU A N 1
ATOM 1574 C CA . GLU A 1 192 ? -22.736 2.297 32.355 1.00 82.38 192 GLU A CA 1
ATOM 1575 C C . GLU A 1 192 ? -22.085 0.969 31.964 1.00 82.38 192 GLU A C 1
ATOM 1577 O O . GLU A 1 192 ? -22.637 0.208 31.166 1.00 82.38 192 GLU A O 1
ATOM 1582 N N . VAL A 1 193 ? -20.913 0.698 32.535 1.00 79.31 193 VAL A N 1
ATOM 1583 C CA . VAL A 1 193 ? -20.209 -0.576 32.371 1.00 79.31 193 VAL A CA 1
ATOM 1584 C C . VAL A 1 193 ? -20.651 -1.519 33.492 1.00 79.31 193 VAL A C 1
ATOM 1586 O O . VAL A 1 193 ? -20.561 -1.141 34.665 1.00 79.31 193 VAL A O 1
ATOM 1589 N N . PRO A 1 194 ? -21.143 -2.731 33.178 1.00 80.69 194 PRO A N 1
ATOM 1590 C CA . PRO A 1 194 ? -21.467 -3.720 34.195 1.00 80.69 194 PRO A CA 1
ATOM 1591 C C . PRO A 1 194 ? -20.254 -4.041 35.089 1.00 80.69 194 PRO A C 1
ATOM 1593 O O . PRO A 1 194 ? -19.126 -4.101 34.591 1.00 80.69 194 PRO A O 1
ATOM 1596 N N . PRO A 1 195 ? -20.458 -4.302 36.393 1.00 76.06 195 PRO A N 1
ATOM 1597 C CA . PRO A 1 195 ? -19.369 -4.697 37.284 1.00 76.06 195 PRO A CA 1
ATOM 1598 C C . PRO A 1 195 ? -18.653 -5.956 36.772 1.00 76.06 195 PRO A C 1
ATOM 1600 O O . PRO A 1 195 ? -19.310 -6.969 36.524 1.00 76.06 195 PRO A O 1
ATOM 1603 N N . GLY A 1 196 ? -17.324 -5.913 36.646 1.00 74.19 196 GLY A N 1
ATOM 1604 C CA . GLY A 1 196 ? -16.507 -7.030 36.154 1.00 74.19 196 GLY A CA 1
ATOM 1605 C C . GLY A 1 196 ? -16.165 -6.975 34.661 1.00 74.19 196 GLY A C 1
ATOM 1606 O O . GLY A 1 196 ? -15.346 -7.771 34.205 1.00 74.19 196 GLY A O 1
ATOM 1607 N N . GLU A 1 197 ? -16.765 -6.055 33.901 1.00 75.62 197 GLU A N 1
ATOM 1608 C CA . GLU A 1 197 ? -16.497 -5.877 32.465 1.00 75.62 197 GLU A CA 1
ATOM 1609 C C . GLU A 1 197 ? -15.605 -4.665 32.165 1.00 75.62 197 GLU A C 1
ATOM 1611 O O . GLU A 1 197 ? -15.208 -4.465 31.016 1.00 75.62 197 GLU A O 1
ATOM 1616 N N . SER A 1 198 ? -15.250 -3.862 33.176 1.00 70.56 198 SER A N 1
ATOM 1617 C CA . SER A 1 198 ? -14.325 -2.749 32.971 1.00 70.56 198 SER A CA 1
ATOM 1618 C C . SER A 1 198 ? -12.892 -3.252 32.777 1.00 70.56 198 SER A C 1
ATOM 1620 O O . SER A 1 198 ? -12.486 -4.270 33.337 1.00 70.56 198 SER A O 1
ATOM 1622 N N . ILE A 1 199 ? -12.085 -2.513 32.006 1.00 66.69 199 ILE A N 1
ATOM 1623 C CA . ILE A 1 199 ? -10.652 -2.819 31.856 1.00 66.69 199 ILE A CA 1
ATOM 1624 C C . ILE A 1 199 ? -9.964 -2.866 33.228 1.00 66.69 199 ILE A C 1
ATOM 1626 O O . ILE A 1 199 ? -9.081 -3.693 33.436 1.00 66.69 199 ILE A O 1
ATOM 1630 N N . ASP A 1 200 ? -10.382 -2.014 34.165 1.00 65.94 200 ASP A N 1
ATOM 1631 C CA . ASP A 1 200 ? -9.823 -1.984 35.515 1.00 65.94 200 ASP A CA 1
ATOM 1632 C C . ASP A 1 200 ? -10.194 -3.256 36.297 1.00 65.94 200 ASP A C 1
ATOM 1634 O O . ASP A 1 200 ? -9.334 -3.856 36.937 1.00 65.94 200 ASP A O 1
ATOM 1638 N N . ASP A 1 201 ? -11.426 -3.755 36.162 1.00 70.38 201 ASP A N 1
ATOM 1639 C CA . ASP A 1 201 ? -11.822 -5.044 36.740 1.00 70.38 201 ASP A CA 1
ATOM 1640 C C . ASP A 1 201 ? -11.022 -6.209 36.132 1.00 70.38 201 ASP A C 1
ATOM 1642 O O . ASP A 1 201 ? -10.570 -7.086 36.862 1.00 70.38 201 ASP A O 1
ATOM 1646 N N . MET A 1 202 ? -10.797 -6.206 34.811 1.00 66.50 202 MET A N 1
ATOM 1647 C CA . MET A 1 202 ? -10.057 -7.265 34.102 1.00 66.50 202 MET A CA 1
ATOM 1648 C C . MET A 1 202 ? -8.546 -7.254 34.375 1.00 66.50 202 MET A C 1
ATOM 1650 O O . MET A 1 202 ? -7.883 -8.281 34.232 1.00 66.50 202 MET A O 1
ATOM 1654 N N . LEU A 1 203 ? -7.973 -6.093 34.704 1.00 58.88 203 LEU A N 1
ATOM 1655 C CA . LEU A 1 203 ? -6.554 -5.962 35.050 1.00 58.88 203 LEU A CA 1
ATOM 1656 C C . LEU A 1 203 ? -6.287 -6.240 36.534 1.00 58.88 203 LEU A C 1
ATOM 1658 O O . LEU A 1 203 ? -5.164 -6.613 36.878 1.00 58.88 203 LEU A O 1
ATOM 1662 N N . ASN A 1 204 ? -7.297 -6.065 37.391 1.00 56.09 204 ASN A N 1
ATOM 1663 C CA . ASN A 1 204 ? -7.205 -6.277 38.836 1.00 56.09 204 ASN A CA 1
ATOM 1664 C C . ASN A 1 204 ? -7.799 -7.624 39.309 1.00 56.09 204 ASN A C 1
ATOM 1666 O O . ASN A 1 204 ? -7.800 -7.884 40.515 1.00 56.09 204 ASN A O 1
ATOM 1670 N N . SER A 1 205 ? -8.287 -8.470 38.391 1.00 50.75 205 SER A N 1
ATOM 1671 C CA . SER A 1 205 ? -8.777 -9.838 38.647 1.00 50.75 205 SER A CA 1
ATOM 1672 C C . SER A 1 205 ? -7.679 -10.896 38.699 1.00 50.75 205 SER A C 1
ATOM 1674 O O . SER A 1 205 ? -6.798 -10.858 37.808 1.00 50.75 205 SER A O 1
#

Solvent-accessible surface area (backbone atoms only — not comparable to full-atom values): 12869 Å² total; per-residue (Å²): 135,71,44,39,70,79,30,57,67,29,44,51,46,51,53,57,55,69,69,46,54,81,91,51,33,65,65,47,57,76,73,52,84,83,60,87,87,54,52,74,65,36,51,39,48,35,50,35,50,46,54,40,51,52,51,48,49,56,58,54,69,52,76,82,80,92,63,88,74,60,87,59,50,64,43,64,68,58,48,45,46,52,55,54,37,45,27,73,59,69,67,80,54,86,89,74,94,78,78,78,70,49,78,67,60,67,62,47,66,79,74,59,88,78,74,90,80,74,55,61,31,80,87,64,71,57,64,64,76,89,73,92,74,84,72,89,85,80,79,85,83,78,91,84,81,85,61,61,82,48,82,43,74,93,44,44,78,36,44,61,48,40,53,24,49,55,47,41,52,49,52,52,50,52,53,48,56,54,49,52,57,49,52,53,32,41,76,69,64,77,40,89,72,60,91,71,71,39,71,66,44,62,71,73,103

Secondary structure (DSSP, 8-state):
--SGGG-HHHHHHHHHHHTS-HHHHHHHHHHSS--TTS-HHHHHHHHHHHHHHHHHHHHHTSPPP-SPPPTTHHIIIIIHHHHHHHHHHH-S------PPPPGGGGGGGGT--S-TT-PBPTTSSSB--------TTS---------PPP-SGGGGGGHHHHHHHHHHHHHHHHHHHHHHHHHHHHHTTSSPPPTT-SHHHHHH-

Organism: Rhizopus oryzae (NCBI:txid64495)

Foldseek 3Di:
DQLCVVLVLLVVLLVVLLPDDLVCNLVCLVPDSDDPPGDLVNNLSSQLSSQLVNLLSVLQPDDPDPDDDDPCVCCVRWPCSNVVSNCVRVVLDDDDDAADADPCLVVCVVVDPDDPDFDAGPVRPDGHPDDPDPPPPDDDDDDDDDFDTDSYSVRSVSVSVVSSVSSVVVVVSVVVVVVVVVVVCVVVVVDDDPPCRDPVNVVVD